Protein AF-A0A914XYA8-F1 (afdb_monomer_lite)

InterPro domains:
  IPR006555 ATP-dependent helicase, C-terminal [PF13307] (278-355)
  IPR027417 P-loop containing nucleoside triphosphate hydrolase [G3DSA:3.40.50.300] (255-356)
  IPR045028 Helicase superfamily 1/2, DinG/Rad3-like [PTHR11472] (41-355)

Radius of gyration: 28.44 Å; chains: 1; bounding box: 58×62×80 Å

pLDDT: mean 81.74, std 18.76, range [22.8, 96.38]

Structure (mmCIF, N/CA/C/O backbone):
data_AF-A0A914XYA8-F1
#
_entry.id   AF-A0A914XYA8-F1
#
loop_
_atom_site.group_PDB
_atom_site.id
_atom_site.type_symbol
_atom_site.label_atom_id
_atom_site.label_alt_id
_atom_site.label_comp_id
_atom_site.label_asym_id
_atom_site.label_entity_id
_atom_site.label_seq_id
_atom_site.pdbx_PDB_ins_code
_atom_site.Cartn_x
_atom_site.Cartn_y
_atom_site.Cartn_z
_atom_site.occupancy
_atom_site.B_iso_or_equiv
_atom_site.auth_seq_id
_atom_site.auth_comp_id
_atom_site.auth_asym_id
_atom_site.auth_atom_id
_atom_site.pdbx_PDB_model_num
ATOM 1 N N . MET A 1 1 ? -8.439 -0.110 -0.930 1.00 36.94 1 MET A N 1
ATOM 2 C CA . MET A 1 1 ? -8.811 -0.416 0.471 1.00 36.94 1 MET A CA 1
ATOM 3 C C . MET A 1 1 ? -7.688 0.100 1.348 1.00 36.94 1 MET A C 1
ATOM 5 O O . MET A 1 1 ? -6.582 -0.403 1.232 1.00 36.94 1 MET A O 1
ATOM 9 N N . SER A 1 2 ? -7.917 1.162 2.116 1.00 44.22 2 SER A N 1
ATOM 10 C CA . SER A 1 2 ? -6.862 1.801 2.903 1.00 44.22 2 SER A CA 1
ATOM 11 C C . SER A 1 2 ? -6.656 1.044 4.211 1.00 44.22 2 SER A C 1
ATOM 13 O O . SER A 1 2 ? -7.601 0.879 4.982 1.00 44.22 2 SER A O 1
ATOM 15 N N . SER A 1 3 ? -5.429 0.603 4.480 1.00 59.19 3 SER A N 1
ATOM 16 C CA . SER A 1 3 ? -4.991 0.361 5.854 1.00 59.19 3 SER A CA 1
ATOM 17 C C . SER A 1 3 ? -5.301 1.608 6.681 1.00 59.19 3 SER A C 1
ATOM 19 O O . SER A 1 3 ? -4.942 2.712 6.266 1.00 59.19 3 SER A O 1
ATOM 21 N N . SER A 1 4 ? -5.990 1.446 7.807 1.00 85.62 4 SER A N 1
ATOM 22 C CA . SER A 1 4 ? -6.232 2.554 8.731 1.00 85.62 4 SER A CA 1
ATOM 23 C C . SER A 1 4 ? -5.036 2.652 9.669 1.00 85.62 4 SER A C 1
ATOM 25 O O . SER A 1 4 ? -4.594 1.635 10.208 1.00 85.62 4 SER A O 1
ATOM 27 N N . VAL A 1 5 ? -4.478 3.849 9.809 1.00 91.06 5 VAL A N 1
ATOM 28 C CA . VAL A 1 5 ? -3.292 4.114 10.623 1.00 91.06 5 VAL A CA 1
ATOM 29 C C . VAL A 1 5 ? -3.614 5.279 11.540 1.00 91.06 5 VAL A C 1
ATOM 31 O O . VAL A 1 5 ? -4.188 6.260 11.075 1.00 91.06 5 VAL A O 1
ATOM 34 N N . ILE A 1 6 ? -3.246 5.148 12.812 1.00 93.44 6 ILE A N 1
ATOM 35 C CA . ILE A 1 6 ? -3.230 6.254 13.768 1.00 93.44 6 ILE A CA 1
ATOM 36 C C . ILE A 1 6 ? -1.902 6.264 14.505 1.00 93.44 6 ILE A C 1
ATOM 38 O O . ILE A 1 6 ? -1.395 5.205 14.890 1.00 93.44 6 ILE A O 1
ATOM 42 N N . ASP A 1 7 ? -1.327 7.444 14.692 1.00 92.88 7 ASP A N 1
ATOM 43 C CA . ASP A 1 7 ? -0.054 7.594 15.390 1.00 92.88 7 ASP A CA 1
ATOM 44 C C . ASP A 1 7 ? -0.174 8.275 16.760 1.00 92.88 7 ASP A C 1
ATOM 46 O O . ASP A 1 7 ? -1.204 8.839 17.130 1.00 92.88 7 ASP A O 1
ATOM 50 N N . LEU A 1 8 ? 0.895 8.177 17.552 1.00 91.44 8 LEU A N 1
ATOM 51 C CA . LEU A 1 8 ? 0.945 8.727 18.903 1.00 91.44 8 LEU A CA 1
ATOM 52 C C . LEU A 1 8 ? 0.715 10.245 18.922 1.00 91.44 8 LEU A C 1
ATOM 54 O O . LEU A 1 8 ? 0.062 10.733 19.835 1.00 91.44 8 LEU A O 1
ATOM 58 N N . LYS A 1 9 ? 1.203 10.994 17.924 1.00 91.31 9 LYS A N 1
ATOM 59 C CA . LYS A 1 9 ? 0.998 12.450 17.877 1.00 91.31 9 LYS A CA 1
ATOM 60 C C . LYS A 1 9 ? -0.468 12.775 17.628 1.00 91.31 9 LYS A C 1
ATOM 62 O O . LYS A 1 9 ? -1.008 13.656 18.292 1.00 91.31 9 LYS A O 1
ATOM 67 N N . GLU A 1 10 ? -1.111 12.063 16.704 1.00 92.69 10 GLU A N 1
ATOM 68 C CA . GLU A 1 10 ? -2.544 12.211 16.441 1.00 92.69 10 GLU A CA 1
ATOM 69 C C . GLU A 1 10 ? -3.372 11.886 17.686 1.00 92.69 10 GLU A C 1
ATOM 71 O O . GLU A 1 10 ? -4.281 12.645 18.024 1.00 92.69 10 GLU A O 1
ATOM 76 N N . ILE A 1 11 ? -3.040 10.797 18.388 1.00 94.06 11 ILE A N 1
ATOM 77 C CA . ILE A 1 11 ? -3.729 10.375 19.615 1.00 94.06 11 ILE A CA 1
ATOM 78 C C . ILE A 1 11 ? -3.575 11.424 20.720 1.00 94.06 11 ILE A C 1
ATOM 80 O O . ILE A 1 11 ? -4.589 11.848 21.272 1.00 94.06 11 ILE A O 1
ATOM 84 N N . SER A 1 12 ? -2.352 11.879 21.007 1.00 93.38 12 SER A N 1
ATOM 85 C CA . SER A 1 12 ? -2.093 12.893 22.039 1.00 93.38 12 SER A CA 1
ATOM 86 C C . SER A 1 12 ? -2.778 14.223 21.721 1.00 93.38 12 SER A C 1
ATOM 88 O O . SER A 1 12 ? -3.403 14.830 22.589 1.00 93.38 12 SER A O 1
ATOM 90 N N . LEU A 1 13 ? -2.734 14.664 20.458 1.00 92.00 13 LEU A N 1
ATOM 91 C CA . LEU A 1 13 ? -3.428 15.877 20.028 1.00 92.00 13 LEU A CA 1
ATOM 92 C C . LEU A 1 13 ? -4.952 15.721 20.141 1.00 92.00 13 LEU A C 1
ATOM 94 O O . LEU A 1 13 ? -5.634 16.620 20.631 1.00 92.00 13 LEU A O 1
ATOM 98 N N . GLY A 1 14 ? -5.498 14.581 19.712 1.00 93.19 14 GLY A N 1
ATOM 99 C CA . GLY A 1 14 ? -6.920 14.273 19.840 1.00 93.19 14 GLY A CA 1
ATOM 100 C C . GLY A 1 14 ? -7.383 14.256 21.298 1.00 93.19 14 GLY A C 1
ATOM 101 O O . GLY A 1 14 ? -8.437 14.816 21.605 1.00 93.19 14 GLY A O 1
ATOM 102 N N . LEU A 1 15 ? -6.579 13.672 22.191 1.00 94.69 15 LEU A N 1
ATOM 103 C CA . LEU A 1 15 ? -6.838 13.637 23.627 1.00 94.69 15 LEU A CA 1
ATOM 104 C C . LEU A 1 15 ? -6.880 15.049 24.219 1.00 94.69 15 LEU A C 1
ATOM 106 O O . LEU A 1 15 ? -7.895 15.417 24.806 1.00 94.69 15 LEU A O 1
ATOM 110 N N . LEU A 1 16 ? -5.849 15.862 23.968 1.00 92.75 16 LEU A N 1
ATOM 111 C CA . LEU A 1 16 ? -5.775 17.246 24.442 1.00 92.75 16 LEU A CA 1
ATOM 112 C C . LEU A 1 16 ? -6.988 18.076 23.995 1.00 92.75 16 LEU A C 1
ATOM 114 O O . LEU A 1 16 ? -7.575 18.829 24.774 1.00 92.75 16 LEU A O 1
ATOM 118 N N . ILE A 1 17 ? -7.389 17.937 22.727 1.00 91.69 17 ILE A N 1
ATOM 119 C CA . ILE A 1 17 ? -8.538 18.663 22.177 1.00 91.69 17 ILE A CA 1
ATOM 120 C C . ILE A 1 17 ? -9.837 18.231 22.860 1.00 91.69 17 ILE A C 1
ATOM 122 O O . ILE A 1 17 ? -10.692 19.073 23.157 1.00 91.69 17 ILE A O 1
ATOM 126 N N . LEU A 1 18 ? -9.998 16.928 23.098 1.00 92.69 18 LEU A N 1
ATOM 127 C CA . LEU A 1 18 ? -11.185 16.379 23.737 1.00 92.69 18 LEU A CA 1
ATOM 128 C C . LEU A 1 18 ? -11.279 16.785 25.215 1.00 92.69 18 LEU A C 1
ATOM 130 O O . LEU A 1 18 ? -12.365 17.155 25.658 1.00 92.69 18 LEU A O 1
ATOM 134 N N . GLU A 1 19 ? -10.164 16.781 25.946 1.00 92.38 19 GLU A N 1
ATOM 135 C CA . GLU A 1 19 ? -10.084 17.250 27.336 1.00 92.38 19 GLU A CA 1
ATOM 136 C C . GLU A 1 19 ? -10.473 18.728 27.438 1.00 92.38 19 GLU A C 1
ATOM 138 O O . GLU A 1 19 ? -11.445 19.058 28.119 1.00 92.38 19 GLU A O 1
ATOM 143 N N . LYS A 1 20 ? -9.848 19.603 26.634 1.00 90.19 20 LYS A N 1
ATOM 144 C CA . LYS A 1 20 ? -10.199 21.035 26.584 1.00 90.19 20 LYS A CA 1
ATOM 145 C C . LYS A 1 20 ? -11.674 21.267 26.242 1.00 90.19 20 LYS A C 1
ATOM 147 O O . LYS A 1 20 ? -12.307 22.177 26.781 1.00 90.19 20 LYS A O 1
ATOM 152 N N . PHE A 1 21 ? -12.239 20.466 25.336 1.00 89.75 21 PHE A N 1
ATOM 153 C CA . PHE A 1 21 ? -13.661 20.553 24.998 1.00 89.75 21 PHE A CA 1
ATOM 154 C C . PHE A 1 21 ? -14.555 20.161 26.179 1.00 89.75 21 PHE A C 1
ATOM 156 O O . PHE A 1 21 ? -15.547 20.843 26.448 1.00 89.75 21 PHE A O 1
ATOM 163 N N . LEU A 1 22 ? -14.216 19.073 26.873 1.00 89.44 22 LEU A N 1
ATOM 164 C CA . LEU A 1 22 ? -14.966 18.585 28.026 1.00 89.44 22 LEU A CA 1
ATOM 165 C C . LEU A 1 22 ? -14.900 19.560 29.199 1.00 89.44 22 LEU A C 1
ATOM 167 O O . LEU A 1 22 ? -15.935 19.793 29.822 1.00 89.44 22 LEU A O 1
ATOM 171 N N . ASP A 1 23 ? -13.755 20.192 29.440 1.00 86.44 23 ASP A N 1
ATOM 172 C CA . ASP A 1 23 ? -13.594 21.189 30.500 1.00 86.44 23 ASP A CA 1
ATOM 173 C C . ASP A 1 23 ? -14.426 22.441 30.209 1.00 86.44 23 ASP A C 1
ATOM 175 O O . ASP A 1 23 ? -15.240 22.860 31.036 1.00 86.44 23 ASP A O 1
ATOM 179 N N . ALA A 1 24 ? -14.335 22.971 28.983 1.00 84.00 24 ALA A N 1
ATOM 180 C CA . ALA A 1 24 ? -15.079 24.155 28.553 1.00 84.00 24 ALA A CA 1
ATOM 181 C C . ALA A 1 24 ? -16.606 23.948 28.486 1.00 84.00 24 ALA A C 1
ATOM 183 O O . ALA A 1 24 ? -17.373 24.918 28.440 1.00 84.00 24 ALA A O 1
ATOM 184 N N . LYS A 1 25 ? -17.072 22.696 28.412 1.00 76.88 25 LYS A N 1
ATOM 185 C CA . LYS A 1 25 ? -18.496 22.345 28.281 1.00 76.88 25 LYS A CA 1
ATOM 186 C C . LYS A 1 25 ? -19.044 21.541 29.458 1.00 76.88 25 LYS A C 1
ATOM 188 O O . LYS A 1 25 ? -20.233 21.227 29.434 1.00 76.88 25 LYS A O 1
ATOM 193 N N . SER A 1 26 ? -18.246 21.278 30.490 1.00 62.81 26 SER A N 1
ATOM 194 C CA . SER A 1 26 ? -18.616 20.512 31.692 1.00 62.81 26 SER A CA 1
ATOM 195 C C . SER A 1 26 ? -19.930 20.981 32.341 1.00 62.81 26 SER A C 1
ATOM 197 O O . SER A 1 26 ? -20.713 20.164 32.823 1.00 62.81 26 SER A O 1
ATOM 199 N N . GLU A 1 27 ? -20.253 22.275 32.252 1.00 56.81 27 GLU A N 1
ATOM 200 C CA . GLU A 1 27 ? -21.516 22.837 32.753 1.00 56.81 27 GLU A CA 1
ATOM 201 C C . GLU A 1 27 ? -22.708 22.726 31.779 1.00 56.81 27 GLU A C 1
ATOM 203 O O . GLU A 1 27 ? -23.861 22.696 32.216 1.00 56.81 27 GLU A O 1
ATOM 208 N N . ARG A 1 28 ? -22.455 22.660 30.461 1.00 58.84 28 ARG A N 1
ATOM 209 C CA . ARG A 1 28 ? -23.467 22.774 29.385 1.00 58.84 28 ARG A CA 1
ATOM 210 C C . ARG A 1 28 ? -23.844 21.447 28.728 1.00 58.84 28 ARG A C 1
ATOM 212 O O . ARG A 1 28 ? -24.975 21.298 28.276 1.00 58.84 28 ARG A O 1
ATOM 219 N N . THR A 1 29 ? -22.930 20.486 28.659 1.00 58.84 29 THR A N 1
ATOM 220 C CA . THR A 1 29 ? -23.209 19.121 28.187 1.00 58.84 29 THR A CA 1
ATOM 221 C C . THR A 1 29 ? -23.491 18.231 29.389 1.00 58.84 29 THR A C 1
ATOM 223 O O . THR A 1 29 ? -22.593 17.584 29.912 1.00 58.84 29 THR A O 1
ATOM 226 N N . LYS A 1 30 ? -24.744 18.202 29.848 1.00 59.69 30 LYS A N 1
ATOM 227 C CA . LYS A 1 30 ? -25.218 17.217 30.831 1.00 59.69 30 LYS A CA 1
ATOM 228 C C . LYS A 1 30 ? -26.007 16.133 30.097 1.00 59.69 30 LYS A C 1
ATOM 230 O O . LYS A 1 30 ? -26.828 16.452 29.243 1.00 59.69 30 LYS A O 1
ATOM 235 N N . GLY A 1 31 ? -25.755 14.861 30.413 1.00 72.56 31 GLY A N 1
ATOM 236 C CA . GLY A 1 31 ? -26.498 13.723 29.856 1.00 72.56 31 GLY A CA 1
ATOM 237 C C . GLY A 1 31 ? -25.633 12.671 29.155 1.00 72.56 31 GLY A C 1
ATOM 238 O O . GLY A 1 31 ? -24.427 12.572 29.379 1.00 72.56 31 GLY A O 1
ATOM 239 N N . ILE A 1 32 ? -26.278 11.854 28.319 1.00 72.31 32 ILE A N 1
ATOM 240 C CA . ILE A 1 32 ? -25.698 10.658 27.681 1.00 72.31 32 ILE A CA 1
ATOM 241 C C . ILE A 1 32 ? -24.512 11.007 26.763 1.00 72.31 32 ILE A C 1
ATOM 243 O O . ILE A 1 32 ? -23.512 10.292 26.766 1.00 72.31 32 ILE A O 1
ATOM 247 N N . ASP A 1 33 ? -24.568 12.139 26.058 1.00 84.69 33 ASP A N 1
ATOM 248 C CA . ASP A 1 33 ? -23.490 12.594 25.168 1.00 84.69 33 ASP A CA 1
ATOM 249 C C . ASP A 1 33 ? -22.183 12.867 25.921 1.00 84.69 33 ASP A C 1
ATOM 251 O O . ASP A 1 33 ? -21.112 12.461 25.475 1.00 84.69 33 ASP A O 1
ATOM 255 N N . PHE A 1 34 ? -22.260 13.490 27.101 1.00 86.94 34 PHE A N 1
ATOM 256 C CA . PHE A 1 34 ? -21.082 13.744 27.935 1.00 86.94 34 PHE A CA 1
ATOM 257 C C . PHE A 1 34 ? -20.464 12.441 28.443 1.00 86.94 34 PHE A C 1
ATOM 259 O O . PHE A 1 34 ? -19.245 12.278 28.431 1.00 86.94 34 PHE A O 1
ATOM 266 N N . LYS A 1 35 ? -21.308 11.475 28.829 1.00 89.69 35 LYS A N 1
ATOM 267 C CA . LYS A 1 35 ? -20.857 10.137 29.226 1.00 89.69 35 LYS A CA 1
ATOM 268 C C . LYS A 1 35 ? -20.122 9.433 28.080 1.00 89.69 35 LYS A C 1
ATOM 270 O O . LYS A 1 35 ? -19.061 8.859 28.311 1.00 89.69 35 LYS A O 1
ATOM 275 N N . ASN A 1 36 ? -20.649 9.504 26.857 1.00 91.31 36 ASN A N 1
ATOM 276 C CA . ASN A 1 36 ? -20.014 8.901 25.683 1.00 91.31 36 ASN A CA 1
ATOM 277 C C . ASN A 1 36 ? -18.685 9.585 25.326 1.00 91.31 36 ASN A C 1
ATOM 279 O O . ASN A 1 36 ? -17.713 8.902 25.009 1.00 91.31 36 ASN A O 1
ATOM 283 N N . LEU A 1 37 ? -18.604 10.914 25.447 1.00 93.12 37 LEU A N 1
ATOM 284 C CA . LEU A 1 37 ? -17.355 11.652 25.247 1.00 93.12 37 LEU A CA 1
ATOM 285 C C . LEU A 1 37 ? -16.298 11.311 26.307 1.00 93.12 37 LEU A C 1
ATOM 287 O O . LEU A 1 37 ? -15.139 11.125 25.952 1.00 93.12 37 LEU A O 1
ATOM 291 N N . LYS A 1 38 ? -16.684 11.141 27.579 1.00 92.75 38 LYS A N 1
ATOM 292 C CA . LYS A 1 38 ? -15.773 10.667 28.637 1.00 92.75 38 LYS A CA 1
ATOM 293 C C . LYS A 1 38 ? -15.274 9.242 28.385 1.00 92.75 38 LYS A C 1
ATOM 295 O O . LYS A 1 38 ? -14.117 8.932 28.652 1.00 92.75 38 LYS A O 1
ATOM 300 N N . LEU A 1 39 ? -16.119 8.367 27.837 1.00 93.94 39 LEU A N 1
ATOM 301 C CA . LEU A 1 39 ? -15.687 7.037 27.401 1.00 93.94 39 LEU A CA 1
ATOM 302 C C . LEU A 1 39 ? -14.695 7.117 26.230 1.00 93.94 39 LEU A C 1
ATOM 304 O O . LEU A 1 39 ? -13.719 6.371 26.225 1.00 93.94 39 LEU A O 1
ATOM 308 N N . PHE A 1 40 ? -14.895 8.036 25.281 1.00 95.00 40 PHE A N 1
ATOM 309 C CA . PHE A 1 40 ? -13.937 8.256 24.194 1.00 95.00 40 PHE A CA 1
ATOM 310 C C . PHE A 1 40 ? -12.597 8.814 24.713 1.00 95.00 40 PHE A C 1
ATOM 312 O O . PHE A 1 40 ? -11.538 8.321 24.332 1.00 95.00 40 PHE A O 1
ATOM 319 N N . GLU A 1 41 ? -12.624 9.761 25.651 1.00 95.31 41 GLU A N 1
ATOM 320 C CA . GLU A 1 41 ? -11.423 10.265 26.333 1.00 95.31 41 GLU A CA 1
ATOM 321 C C . GLU A 1 41 ? -10.649 9.129 27.017 1.00 95.31 41 GLU A C 1
ATOM 323 O O . GLU A 1 41 ? -9.444 8.987 26.820 1.00 95.31 41 GLU A O 1
ATOM 328 N N . ASN A 1 42 ? -11.340 8.252 27.749 1.00 94.62 42 ASN A N 1
ATOM 329 C CA . ASN A 1 42 ? -10.715 7.095 28.392 1.00 94.62 42 ASN A CA 1
ATOM 330 C C . ASN A 1 42 ? -10.090 6.117 27.383 1.00 94.62 42 ASN A C 1
ATOM 332 O O . ASN A 1 42 ? -9.032 5.551 27.660 1.00 94.62 42 ASN A O 1
ATOM 336 N N . ALA A 1 43 ? -10.722 5.918 26.224 1.00 94.62 43 ALA A N 1
ATOM 337 C CA . ALA A 1 43 ? -10.175 5.089 25.152 1.00 94.62 43 ALA A CA 1
ATOM 338 C C . ALA A 1 43 ? -8.880 5.690 24.573 1.00 94.62 43 ALA A C 1
ATOM 340 O O . ALA A 1 43 ? -7.903 4.967 24.372 1.00 94.62 43 ALA A O 1
ATOM 341 N N . LEU A 1 44 ? -8.843 7.012 24.369 1.00 95.00 44 LEU A N 1
ATOM 342 C CA . LEU A 1 44 ? -7.648 7.738 23.925 1.00 95.00 44 LEU A CA 1
ATOM 343 C C . LEU A 1 44 ? -6.512 7.653 24.950 1.00 95.00 44 LEU A C 1
ATOM 345 O O . LEU A 1 44 ? -5.390 7.334 24.568 1.00 95.00 44 LEU A O 1
ATOM 349 N N . LYS A 1 45 ? -6.802 7.838 26.246 1.00 94.62 45 LYS A N 1
ATOM 350 C CA . LYS A 1 45 ? -5.814 7.689 27.333 1.00 94.62 45 LYS A CA 1
ATOM 351 C C . LYS A 1 45 ? -5.170 6.306 27.341 1.00 94.62 45 LYS A C 1
ATOM 353 O O . LYS A 1 45 ? -3.956 6.181 27.504 1.00 94.62 45 LYS A O 1
ATOM 358 N N . GLN A 1 46 ? -5.967 5.256 27.144 1.00 93.25 46 GLN A N 1
ATOM 359 C CA . GLN A 1 46 ? -5.454 3.886 27.078 1.00 93.25 46 GLN A CA 1
ATOM 360 C C . GLN A 1 46 ? -4.586 3.661 25.834 1.00 93.25 46 GLN A C 1
ATOM 362 O O . GLN A 1 46 ? -3.512 3.072 25.947 1.00 93.25 46 GLN A O 1
ATOM 367 N N . ALA A 1 47 ? -4.990 4.192 24.677 1.00 92.44 47 ALA A N 1
ATOM 368 C CA . ALA A 1 47 ? -4.200 4.136 23.447 1.00 92.44 47 ALA A CA 1
ATOM 369 C C . ALA A 1 47 ? -2.861 4.881 23.562 1.00 92.44 47 ALA A C 1
ATOM 371 O O . ALA A 1 47 ? -1.818 4.335 23.195 1.00 92.44 47 ALA A O 1
ATOM 372 N N . GLU A 1 48 ? -2.875 6.090 24.124 1.00 92.75 48 GLU A N 1
ATOM 373 C CA . GLU A 1 48 ? -1.675 6.889 24.373 1.00 92.75 48 GLU A CA 1
ATOM 374 C C . GLU A 1 48 ? -0.725 6.179 25.343 1.00 92.75 48 GLU A C 1
ATOM 376 O O . GLU A 1 48 ? 0.474 6.069 25.075 1.00 92.75 48 GLU A O 1
ATOM 381 N N . THR A 1 49 ? -1.266 5.632 26.437 1.00 90.62 49 THR A N 1
ATOM 382 C CA . THR A 1 49 ? -0.494 4.875 27.432 1.00 90.62 49 THR A CA 1
ATOM 383 C C . THR A 1 49 ? 0.146 3.641 26.805 1.00 90.62 49 THR A C 1
ATOM 385 O O . THR A 1 49 ? 1.311 3.348 27.076 1.00 90.62 49 THR A O 1
ATOM 388 N N . LEU A 1 50 ? -0.585 2.923 25.947 1.00 87.88 50 LEU A N 1
ATOM 389 C CA . LEU A 1 50 ? -0.085 1.715 25.296 1.00 87.88 50 LEU A CA 1
ATOM 390 C C . LEU A 1 50 ? 1.076 2.021 24.336 1.00 87.88 50 LEU A C 1
ATOM 392 O O . LEU A 1 50 ? 2.079 1.310 24.355 1.00 87.88 50 LEU A O 1
ATOM 396 N N . LEU A 1 51 ? 0.979 3.093 23.539 1.00 87.38 51 LEU A N 1
ATOM 397 C CA . LEU A 1 51 ? 2.056 3.512 22.629 1.00 87.38 51 LEU A CA 1
ATOM 398 C C . LEU A 1 51 ? 3.237 4.158 23.353 1.00 87.38 51 LEU A C 1
ATOM 400 O O . LEU A 1 51 ? 4.374 4.019 22.900 1.00 87.38 51 LEU A O 1
ATOM 404 N N . SER A 1 52 ? 2.999 4.861 24.459 1.00 84.88 52 SER A N 1
ATOM 405 C CA . SER A 1 52 ? 4.045 5.552 25.224 1.00 84.88 52 SER A CA 1
ATOM 406 C C . SER A 1 52 ? 4.775 4.621 26.197 1.00 84.88 52 SER A C 1
ATOM 408 O O . SER A 1 52 ? 5.957 4.825 26.482 1.00 84.88 52 SER A O 1
ATOM 410 N N . GLY A 1 53 ? 4.093 3.581 26.682 1.00 76.75 53 GLY A N 1
ATOM 411 C CA . GLY A 1 53 ? 4.540 2.728 27.776 1.00 76.75 53 GLY A CA 1
ATOM 412 C C . GLY A 1 53 ? 5.728 1.807 27.447 1.00 76.75 53 GLY A C 1
ATOM 413 O O . GLY A 1 53 ? 5.836 1.275 26.340 1.00 76.75 53 GLY A O 1
ATOM 414 N N . PRO A 1 54 ? 6.607 1.525 28.430 1.00 63.94 54 PRO A N 1
ATOM 415 C CA . PRO A 1 54 ? 7.786 0.677 28.238 1.00 63.94 54 PRO A CA 1
ATOM 416 C C . PRO A 1 54 ? 7.461 -0.814 28.055 1.00 63.94 54 PRO A C 1
ATOM 418 O O . PRO A 1 54 ? 8.300 -1.567 27.565 1.00 63.94 54 PRO A O 1
ATOM 421 N N . HIS A 1 55 ? 6.258 -1.258 28.437 1.00 58.47 55 HIS A N 1
ATOM 422 C CA . HIS A 1 55 ? 5.847 -2.664 28.363 1.00 58.47 55 HIS A CA 1
ATOM 423 C C . HIS A 1 55 ? 5.720 -3.186 26.928 1.00 58.47 55 HIS A C 1
ATOM 425 O O . HIS A 1 55 ? 6.097 -4.324 26.662 1.00 58.47 55 HIS A O 1
ATOM 431 N N . PHE A 1 56 ? 5.245 -2.358 25.998 1.00 61.16 56 PHE A N 1
ATOM 432 C CA . PHE A 1 56 ? 5.093 -2.756 24.598 1.00 61.16 56 PHE A CA 1
ATOM 433 C C . PHE A 1 56 ? 6.403 -2.659 23.803 1.00 61.16 56 PHE A C 1
ATOM 435 O O . PHE A 1 56 ? 6.551 -3.307 22.773 1.00 61.16 56 PHE A O 1
ATOM 442 N N . LEU A 1 57 ? 7.394 -1.922 24.321 1.00 54.16 57 LEU A N 1
ATOM 443 C CA . LEU A 1 57 ? 8.744 -1.836 23.748 1.00 54.16 57 LEU A CA 1
ATOM 444 C C . LEU A 1 57 ? 9.551 -3.132 23.893 1.00 54.16 57 LEU A C 1
ATOM 446 O O . LEU A 1 57 ? 10.567 -3.286 23.223 1.00 54.16 57 LEU A O 1
ATOM 450 N N . ARG A 1 58 ? 9.124 -4.038 24.782 1.00 54.66 58 ARG A N 1
ATOM 451 C CA . ARG A 1 58 ? 9.822 -5.295 25.092 1.00 54.66 58 ARG A CA 1
ATOM 452 C C . ARG A 1 58 ? 9.172 -6.539 24.484 1.00 54.66 58 ARG A C 1
ATOM 454 O O . ARG A 1 58 ? 9.742 -7.614 24.619 1.00 54.66 58 ARG A O 1
ATOM 461 N N . LYS A 1 59 ? 7.986 -6.428 23.874 1.00 60.56 59 LYS A N 1
ATOM 462 C CA . LYS A 1 59 ? 7.360 -7.563 23.180 1.00 60.56 59 LYS A CA 1
ATOM 463 C C . LYS A 1 59 ? 8.012 -7.725 21.803 1.00 60.56 59 LYS A C 1
ATOM 465 O O . LYS A 1 59 ? 8.046 -6.777 21.022 1.00 60.56 59 LYS A O 1
ATOM 470 N N . ASP A 1 60 ? 8.483 -8.935 21.507 1.00 58.44 60 ASP A N 1
ATOM 471 C CA . ASP A 1 60 ? 8.962 -9.305 20.167 1.00 58.44 60 ASP A CA 1
ATOM 472 C C . ASP A 1 60 ? 7.807 -9.349 19.147 1.00 58.44 60 ASP A C 1
ATOM 474 O O . ASP A 1 60 ? 7.995 -9.082 17.958 1.00 58.44 60 ASP A O 1
ATOM 478 N N . GLU A 1 61 ? 6.587 -9.642 19.614 1.00 63.81 61 GLU A N 1
ATOM 479 C CA . GLU A 1 61 ? 5.380 -9.699 18.789 1.00 63.81 61 GLU A CA 1
ATOM 480 C C . GLU A 1 61 ? 4.819 -8.288 18.547 1.00 63.81 61 GLU A C 1
ATOM 482 O O . GLU A 1 61 ? 4.324 -7.624 19.458 1.00 63.81 61 GLU A O 1
ATOM 487 N N . LYS A 1 62 ? 4.901 -7.832 17.293 1.00 79.88 62 LYS A N 1
ATOM 488 C CA . LYS A 1 62 ? 4.374 -6.535 16.826 1.00 79.88 62 LYS A CA 1
ATOM 489 C C . LYS A 1 62 ? 3.077 -6.658 16.028 1.00 79.88 62 LYS A C 1
ATOM 491 O O . LYS A 1 62 ? 2.501 -5.642 15.650 1.00 79.88 62 LYS A O 1
ATOM 496 N N . ASN A 1 63 ? 2.616 -7.885 15.793 1.00 87.62 63 ASN A N 1
ATOM 497 C CA . ASN A 1 63 ? 1.427 -8.198 15.011 1.00 87.62 63 ASN A CA 1
ATOM 498 C C . ASN A 1 63 ? 0.420 -8.906 15.910 1.00 87.62 63 ASN A C 1
ATOM 500 O O . ASN A 1 63 ? 0.710 -9.964 16.453 1.00 87.62 63 ASN A O 1
ATOM 504 N N . PHE A 1 64 ? -0.770 -8.340 16.046 1.00 88.69 64 PHE A N 1
ATOM 505 C CA . PHE A 1 64 ? -1.795 -8.842 16.947 1.00 88.69 64 PHE A CA 1
ATOM 506 C C . PHE A 1 64 ? -3.041 -9.225 16.161 1.00 88.69 64 PHE A C 1
ATOM 508 O O . PHE A 1 64 ? -3.502 -8.479 15.296 1.00 88.69 64 PHE A O 1
ATOM 515 N N . ALA A 1 65 ? -3.646 -10.359 16.517 1.00 89.75 65 ALA A N 1
ATOM 516 C CA . ALA A 1 65 ? -5.047 -10.591 16.186 1.00 89.75 65 ALA A CA 1
ATOM 517 C C . ALA A 1 65 ? -5.902 -9.492 16.839 1.00 89.75 65 ALA A C 1
ATOM 519 O O . ALA A 1 65 ? -5.637 -9.105 17.981 1.00 89.75 65 ALA A O 1
ATOM 520 N N . VAL A 1 66 ? -6.934 -9.012 16.140 1.00 90.56 66 VAL A N 1
ATOM 521 C CA . VAL A 1 66 ? -7.748 -7.863 16.582 1.00 90.56 66 VAL A CA 1
ATOM 522 C C . VAL A 1 66 ? -8.293 -8.057 17.995 1.00 90.56 66 VAL A C 1
ATOM 524 O O . VAL A 1 66 ? -8.137 -7.170 18.828 1.00 90.56 66 VAL A O 1
ATOM 527 N N . TYR A 1 67 ? -8.849 -9.230 18.313 1.00 88.94 67 TYR A N 1
ATOM 528 C CA . TYR A 1 67 ? -9.401 -9.499 19.646 1.00 88.94 67 TYR A CA 1
ATOM 529 C C . TYR A 1 67 ? -8.335 -9.439 20.755 1.00 88.94 67 TYR A C 1
ATOM 531 O O . TYR A 1 67 ? -8.595 -8.902 21.831 1.00 88.94 67 TYR A O 1
ATOM 539 N N . LYS A 1 68 ? -7.113 -9.938 20.497 1.00 89.25 68 LYS A N 1
ATOM 540 C CA . LYS A 1 68 ? -5.996 -9.853 21.453 1.00 89.25 68 LYS A CA 1
ATOM 541 C C . LYS A 1 68 ? -5.583 -8.403 21.652 1.00 89.25 68 LYS A C 1
ATOM 543 O O . LYS A 1 68 ? -5.414 -7.974 22.788 1.00 89.25 68 LYS A O 1
ATOM 548 N N . PHE A 1 69 ? -5.463 -7.650 20.558 1.00 90.38 69 PHE A N 1
ATOM 549 C CA . PHE A 1 69 ? -5.139 -6.230 20.615 1.00 90.38 69 PHE A CA 1
ATOM 550 C C . PHE A 1 69 ? -6.197 -5.439 21.387 1.00 90.38 69 PHE A C 1
ATOM 552 O O . PHE A 1 69 ? -5.846 -4.647 22.251 1.00 90.38 69 PHE A O 1
ATOM 559 N N . MET A 1 70 ? -7.485 -5.680 21.132 1.00 90.50 70 MET A N 1
ATOM 560 C CA . MET A 1 70 ? -8.574 -5.020 21.853 1.00 90.50 70 MET A CA 1
ATOM 561 C C . MET A 1 70 ? -8.551 -5.329 23.352 1.00 90.50 70 MET A C 1
ATOM 563 O O . MET A 1 70 ? -8.781 -4.423 24.147 1.00 90.50 70 MET A O 1
ATOM 567 N N . ASN A 1 71 ? -8.234 -6.564 23.747 1.00 88.94 71 ASN A N 1
ATOM 568 C CA . ASN A 1 71 ? -8.087 -6.923 25.159 1.00 88.94 71 ASN A CA 1
ATOM 569 C C . ASN A 1 71 ? -6.864 -6.254 25.808 1.00 88.94 71 ASN A C 1
ATOM 571 O O . ASN A 1 71 ? -6.929 -5.846 26.962 1.00 88.94 71 ASN A O 1
ATOM 575 N N . GLU A 1 72 ? -5.753 -6.115 25.088 1.00 87.75 72 GLU A N 1
ATOM 576 C CA . GLU A 1 72 ? -4.568 -5.398 25.583 1.00 87.75 72 GLU A CA 1
ATOM 577 C C . GLU A 1 72 ? -4.828 -3.887 25.688 1.00 87.75 72 GLU A C 1
ATOM 579 O O . GLU A 1 72 ? -4.449 -3.254 26.672 1.00 87.75 72 GLU A O 1
ATOM 584 N N . LEU A 1 73 ? -5.514 -3.317 24.694 1.00 89.12 73 LEU A N 1
ATOM 585 C CA . LEU A 1 73 ? -5.800 -1.891 24.608 1.00 89.12 73 LEU A CA 1
ATOM 586 C C . LEU A 1 73 ? -6.892 -1.452 25.587 1.00 89.12 73 LEU A C 1
ATOM 588 O O . LEU A 1 73 ? -6.714 -0.452 26.270 1.00 89.12 73 LEU A O 1
ATOM 592 N N . PHE A 1 74 ? -8.013 -2.174 25.640 1.00 89.25 74 PHE A N 1
ATOM 593 C CA . PHE A 1 74 ? -9.223 -1.771 26.363 1.00 89.25 74 PHE A CA 1
ATOM 594 C C . PHE A 1 74 ? -9.607 -2.687 27.528 1.00 89.25 74 PHE A C 1
ATOM 596 O O . PHE A 1 74 ? -10.630 -2.453 28.183 1.00 89.25 74 PHE A O 1
ATOM 603 N N . LYS A 1 75 ? -8.836 -3.750 27.788 1.00 83.69 75 LYS A N 1
ATOM 604 C CA . LYS A 1 75 ? -9.194 -4.796 28.759 1.00 83.69 75 LYS A CA 1
ATOM 605 C C . LYS A 1 75 ? -10.595 -5.344 28.454 1.00 83.69 75 LYS A C 1
ATOM 607 O O . LYS A 1 75 ? -10.866 -5.747 27.328 1.00 83.69 75 LYS A O 1
ATOM 612 N N . SER A 1 76 ? -11.499 -5.350 29.434 1.00 76.38 76 SER A N 1
ATOM 613 C CA . SER A 1 76 ? -12.873 -5.849 29.294 1.00 76.38 76 SER A CA 1
ATOM 614 C C . SER A 1 76 ? -13.864 -4.844 28.693 1.00 76.38 76 SER A C 1
ATOM 616 O O . SER A 1 76 ? -14.990 -5.226 28.380 1.00 76.38 76 SER A O 1
ATOM 618 N N . ASP A 1 77 ? -13.497 -3.569 28.536 1.00 84.19 77 ASP A N 1
ATOM 619 C CA . ASP A 1 77 ? -14.442 -2.500 28.174 1.00 84.19 77 ASP A CA 1
ATOM 620 C C . ASP A 1 77 ? -14.435 -2.131 26.678 1.00 84.19 77 ASP A C 1
ATOM 622 O O . ASP A 1 77 ? -15.141 -1.209 26.266 1.00 84.19 77 ASP A O 1
ATOM 626 N N . GLY A 1 78 ? -13.700 -2.866 25.832 1.00 85.56 78 GLY A N 1
ATOM 627 C CA . GLY A 1 78 ? -13.506 -2.522 24.415 1.00 85.56 78 GLY A CA 1
ATOM 628 C C . GLY A 1 78 ? -14.795 -2.271 23.630 1.00 85.56 78 GLY A C 1
ATOM 629 O O . GLY A 1 78 ? -14.918 -1.250 22.956 1.00 85.56 78 GLY A O 1
ATOM 630 N N . LEU A 1 79 ? -15.801 -3.141 23.776 1.00 87.00 79 LEU A N 1
ATOM 631 C CA . LEU A 1 79 ? -17.098 -2.963 23.107 1.00 87.00 79 LEU A CA 1
ATOM 632 C C . LEU A 1 79 ? -17.832 -1.700 23.574 1.00 87.00 79 LEU A C 1
ATOM 634 O O . LEU A 1 79 ? -18.451 -1.015 22.762 1.00 87.00 79 LEU A O 1
ATOM 638 N N . ARG A 1 80 ? -17.744 -1.362 24.867 1.00 91.12 80 ARG A N 1
ATOM 639 C CA . ARG A 1 80 ? -18.389 -0.164 25.424 1.00 91.12 80 ARG A CA 1
ATOM 640 C C . ARG A 1 80 ? -17.751 1.107 24.880 1.00 91.12 80 ARG A C 1
ATOM 642 O O . ARG A 1 80 ? -18.473 2.044 24.546 1.00 91.12 80 ARG A O 1
ATOM 649 N N . PHE A 1 81 ? -16.422 1.138 24.765 1.00 93.00 81 PHE A N 1
ATOM 650 C CA . PHE A 1 81 ? -15.723 2.274 24.165 1.00 93.00 81 PHE A CA 1
ATOM 651 C C . PHE A 1 81 ? -16.111 2.456 22.700 1.00 93.00 81 PHE A C 1
ATOM 653 O O . PHE A 1 81 ? -16.484 3.557 22.306 1.00 93.00 81 PHE A O 1
ATOM 660 N N . ILE A 1 82 ? -16.109 1.378 21.914 1.00 92.81 82 ILE A N 1
ATOM 661 C CA . ILE A 1 82 ? -16.463 1.438 20.491 1.00 92.81 82 ILE A CA 1
ATOM 662 C C . ILE A 1 82 ? -17.901 1.929 20.302 1.00 92.81 82 ILE A C 1
ATOM 664 O O . ILE A 1 82 ? -18.133 2.855 19.527 1.00 92.81 82 ILE A O 1
ATOM 668 N N . GLN A 1 83 ? -18.858 1.394 21.065 1.00 93.25 83 GLN A N 1
ATOM 669 C CA . GLN A 1 83 ? -20.249 1.853 21.027 1.00 93.25 83 GLN A CA 1
ATOM 670 C C . GLN A 1 83 ? -20.380 3.340 21.386 1.00 93.25 83 GLN A C 1
ATOM 672 O O . GLN A 1 83 ? -21.106 4.075 20.718 1.00 93.25 83 GLN A O 1
ATOM 677 N N . ALA A 1 84 ? -19.664 3.809 22.412 1.00 93.19 84 ALA A N 1
ATOM 678 C CA . ALA A 1 84 ? -19.672 5.220 22.788 1.00 93.19 84 ALA A CA 1
ATOM 679 C C . ALA A 1 84 ? -19.117 6.117 21.668 1.00 93.19 84 ALA A C 1
ATOM 681 O O . ALA A 1 84 ? -19.703 7.156 21.366 1.00 93.19 84 ALA A O 1
ATOM 682 N N . ILE A 1 85 ? -18.035 5.695 21.010 1.00 93.75 85 ILE A N 1
ATOM 683 C CA . ILE A 1 85 ? -17.419 6.415 19.887 1.00 93.75 85 ILE A CA 1
ATOM 684 C C . ILE A 1 85 ? -18.368 6.463 18.680 1.00 93.75 85 ILE A C 1
ATOM 686 O O . ILE A 1 85 ? -18.549 7.526 18.079 1.00 93.75 85 ILE A O 1
ATOM 690 N N . GLU A 1 86 ? -19.043 5.355 18.356 1.00 93.12 86 GLU A N 1
ATOM 691 C CA . GLU A 1 86 ? -20.075 5.330 17.312 1.00 93.12 86 GLU A CA 1
ATOM 692 C C . GLU A 1 86 ? -21.224 6.296 17.611 1.00 93.12 86 GLU A C 1
ATOM 694 O O . GLU A 1 86 ? -21.688 7.006 16.715 1.00 93.12 86 GLU A O 1
ATOM 699 N N . LEU A 1 87 ? -21.685 6.347 18.864 1.00 93.19 87 LEU A N 1
ATOM 700 C CA . LEU A 1 87 ? -22.734 7.272 19.289 1.00 93.19 87 LEU A CA 1
ATOM 701 C C . LEU A 1 87 ? -22.272 8.728 19.187 1.00 93.19 87 LEU A C 1
ATOM 703 O O . LEU A 1 87 ? -23.017 9.555 18.666 1.00 93.19 87 LEU A O 1
ATOM 707 N N . CYS A 1 88 ? -21.033 9.038 19.582 1.00 92.44 88 CYS A N 1
ATOM 708 C CA . CYS A 1 88 ? -20.443 10.366 19.394 1.00 92.44 88 CYS A CA 1
ATOM 709 C C . CYS A 1 88 ? -20.433 10.790 17.916 1.00 92.44 88 CYS A C 1
ATOM 711 O O . CYS A 1 88 ? -20.708 11.953 17.602 1.00 92.44 88 CYS A O 1
ATOM 713 N N . LYS A 1 89 ? -20.155 9.851 17.000 1.00 91.38 89 LYS A N 1
ATOM 714 C CA . LYS A 1 89 ? -20.195 10.098 15.553 1.00 91.38 89 LYS A CA 1
ATOM 715 C C . LYS A 1 89 ? -21.630 10.306 15.053 1.00 91.38 89 LYS A C 1
ATOM 717 O O . LYS A 1 89 ? -21.885 11.290 14.364 1.00 91.38 89 LYS A O 1
ATOM 722 N N . LYS A 1 90 ? -22.579 9.449 15.452 1.00 91.38 90 LYS A N 1
ATOM 723 C CA . LYS A 1 90 ? -24.010 9.552 15.088 1.00 91.38 90 LYS A CA 1
ATOM 724 C C . LYS A 1 90 ? -24.663 10.841 15.602 1.00 91.38 90 LYS A C 1
ATOM 726 O O . LYS A 1 90 ? -25.467 11.439 14.896 1.00 91.38 90 LYS A O 1
ATOM 731 N N . ALA A 1 91 ? -24.288 11.297 16.795 1.00 90.00 91 ALA A N 1
ATOM 732 C CA . ALA A 1 91 ? -24.787 12.530 17.404 1.00 90.00 91 ALA A CA 1
ATOM 733 C C . ALA A 1 91 ? -24.094 13.809 16.881 1.00 90.00 91 ALA A C 1
ATOM 735 O O . ALA A 1 91 ? -24.334 14.900 17.401 1.00 90.00 91 ALA A O 1
ATOM 736 N N . ASN A 1 92 ? -23.234 13.706 15.856 1.00 89.00 92 ASN A N 1
ATOM 737 C CA . ASN A 1 92 ? -22.464 14.824 15.300 1.00 89.00 92 ASN A CA 1
ATOM 738 C C . ASN A 1 92 ? -21.641 15.587 16.359 1.00 89.00 92 ASN A C 1
ATOM 740 O O . ASN A 1 92 ? -21.470 16.807 16.273 1.00 89.00 92 ASN A O 1
ATOM 744 N N . LEU A 1 93 ? -21.092 14.883 17.357 1.00 90.31 93 LEU A N 1
ATOM 745 C CA . LEU A 1 93 ? -20.258 15.509 18.388 1.00 90.31 93 LEU A CA 1
ATOM 746 C C . LEU A 1 93 ? -18.856 15.843 17.864 1.00 90.31 93 LEU A C 1
ATOM 748 O O . LEU A 1 93 ? -18.325 16.897 18.202 1.00 90.31 93 LEU A O 1
ATOM 752 N N . LEU A 1 94 ? -18.280 15.016 16.981 1.00 90.62 94 LEU A N 1
ATOM 753 C CA . LEU A 1 94 ? -16.944 15.271 16.418 1.00 90.62 94 LEU A CA 1
ATOM 754 C C . LEU A 1 94 ? -16.872 16.577 15.599 1.00 90.62 94 LEU A C 1
ATOM 756 O O . LEU A 1 94 ? -15.966 17.370 15.859 1.00 90.62 94 LEU A O 1
ATOM 760 N N . PRO A 1 95 ? -17.833 16.897 14.702 1.00 90.19 95 PRO A N 1
ATOM 761 C CA . PRO A 1 95 ? -17.888 18.213 14.058 1.00 90.19 95 PRO A CA 1
ATOM 762 C C . PRO A 1 95 ? -18.010 19.385 15.043 1.00 90.19 95 PRO A C 1
ATOM 764 O O . PRO A 1 95 ? -17.428 20.445 14.815 1.00 90.19 95 PRO A O 1
ATOM 767 N N . ARG A 1 96 ? -18.737 19.214 16.158 1.00 89.06 96 ARG A N 1
ATOM 768 C CA . ARG A 1 96 ? -18.853 20.252 17.200 1.00 89.06 96 ARG A CA 1
ATOM 769 C C . ARG A 1 96 ? -17.522 20.486 17.912 1.00 89.06 96 ARG A C 1
ATOM 771 O O . ARG A 1 96 ? -17.154 21.639 18.124 1.00 89.06 96 ARG A O 1
ATOM 778 N N . ILE A 1 97 ? -16.795 19.415 18.238 1.00 90.62 97 ILE A N 1
ATOM 779 C CA . ILE A 1 97 ? -15.449 19.503 18.821 1.00 90.62 97 ILE A CA 1
ATOM 780 C C . ILE A 1 97 ? -14.491 20.164 17.827 1.00 90.62 97 ILE A C 1
ATOM 782 O O . ILE A 1 97 ? -13.740 21.057 18.204 1.00 90.62 97 ILE A O 1
ATOM 786 N N . TYR A 1 98 ? -14.566 19.808 16.545 1.00 90.25 98 TYR A N 1
ATOM 787 C CA . TYR A 1 98 ? -13.764 20.442 15.500 1.00 90.25 98 TYR A CA 1
ATOM 788 C C . TYR A 1 98 ? -14.034 21.948 15.377 1.00 90.25 98 TYR A C 1
ATOM 790 O O . TYR A 1 98 ? -13.107 22.756 15.302 1.00 90.25 98 TYR A O 1
ATOM 798 N N . SER A 1 99 ? -15.308 22.347 15.413 1.00 87.44 99 SER A N 1
ATOM 799 C CA . SER A 1 99 ? -15.684 23.760 15.399 1.00 87.44 99 SER A CA 1
ATOM 800 C C . SER A 1 99 ? -15.197 24.500 16.648 1.00 87.44 99 SER A C 1
ATOM 802 O O . SER A 1 99 ? -14.851 25.674 16.552 1.00 87.44 99 SER A O 1
ATOM 804 N N . PHE A 1 100 ? -15.159 23.837 17.809 1.00 88.00 100 PHE A N 1
ATOM 805 C CA . PHE A 1 100 ? -14.579 24.390 19.032 1.00 88.00 100 PHE A CA 1
ATOM 806 C C . PHE A 1 100 ? -13.058 24.528 18.932 1.00 88.00 100 PHE A C 1
ATOM 808 O O . PHE A 1 100 ? -12.540 25.585 19.273 1.00 88.00 100 PHE A O 1
ATOM 815 N N . TYR A 1 101 ? -12.363 23.518 18.410 1.00 86.38 101 TYR A N 1
ATOM 816 C CA . TYR A 1 101 ? -10.917 23.544 18.183 1.00 86.38 101 TYR A CA 1
ATOM 817 C C . TYR A 1 101 ? -10.490 24.726 17.299 1.00 86.38 101 TYR A C 1
ATOM 819 O O . TYR A 1 101 ? -9.496 25.382 17.580 1.00 86.38 101 TYR A O 1
ATOM 827 N N . ARG A 1 102 ? -11.291 25.063 16.279 1.00 86.69 102 ARG A N 1
ATOM 828 C CA . ARG A 1 102 ? -11.076 26.242 15.419 1.00 86.69 102 ARG A CA 1
ATOM 829 C C . ARG A 1 102 ? -11.521 27.573 16.032 1.00 86.69 102 ARG A C 1
ATOM 831 O O . ARG A 1 102 ? -11.350 28.618 15.409 1.00 86.69 102 ARG A O 1
ATOM 838 N N . SER A 1 103 ? -12.153 27.555 17.201 1.00 83.00 103 SER A N 1
ATOM 839 C CA . SER A 1 103 ? -12.677 28.770 17.820 1.00 83.00 103 SER A CA 1
ATOM 840 C C . SER A 1 103 ? -11.591 29.505 18.619 1.00 83.00 103 SER A C 1
ATOM 842 O O . SER A 1 103 ? -10.744 28.864 19.243 1.00 83.00 103 SER A O 1
ATOM 844 N N . PRO A 1 104 ? -11.659 30.845 18.730 1.00 73.81 104 PRO A N 1
ATOM 845 C CA . PRO A 1 104 ? -10.752 31.610 19.590 1.00 73.81 104 PRO A CA 1
ATOM 846 C C . PRO A 1 104 ? -10.810 31.189 21.063 1.00 73.81 104 PRO A C 1
ATOM 848 O O . PRO A 1 104 ? -9.884 31.452 21.821 1.00 73.81 104 PRO A O 1
ATOM 851 N N . THR A 1 105 ? -11.909 30.558 21.489 1.00 72.31 105 THR A N 1
ATOM 852 C CA . THR A 1 105 ? -12.094 30.049 22.850 1.00 72.31 105 THR A CA 1
ATOM 853 C C . THR A 1 105 ? -11.119 28.921 23.176 1.00 72.31 105 THR A C 1
ATOM 855 O O . THR A 1 105 ? -10.646 28.865 24.304 1.00 72.31 105 THR A O 1
ATOM 858 N N . TYR A 1 106 ? -10.767 28.073 22.205 1.00 73.69 106 TYR A N 1
ATOM 859 C CA . TYR A 1 106 ? -9.783 27.005 22.401 1.00 73.69 106 TYR A CA 1
ATOM 860 C C . TYR A 1 106 ? -8.395 27.565 22.749 1.00 73.69 106 TYR A C 1
ATOM 862 O O . TYR A 1 106 ? -7.754 27.105 23.691 1.00 73.69 106 TYR A O 1
ATOM 870 N N . HIS A 1 107 ? -7.973 28.621 22.047 1.00 72.56 107 HIS A N 1
ATOM 871 C CA . HIS A 1 107 ? -6.677 29.283 22.245 1.00 72.56 107 HIS A CA 1
ATOM 872 C C . HIS A 1 107 ? -6.590 30.137 23.521 1.00 72.56 107 HIS A C 1
ATOM 874 O O . HIS A 1 107 ? -5.518 30.630 23.853 1.00 72.56 107 HIS A O 1
ATOM 880 N N . LYS A 1 108 ? -7.705 30.332 24.238 1.00 65.69 108 LYS A N 1
ATO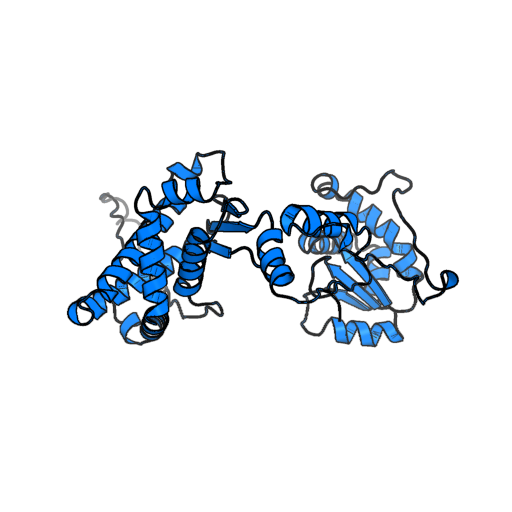M 881 C CA . LYS A 1 108 ? -7.742 31.056 25.521 1.00 65.69 108 LYS A CA 1
ATOM 882 C C . LYS A 1 108 ? -7.580 30.142 26.739 1.00 65.69 108 LYS A C 1
ATOM 884 O O . LYS A 1 108 ? -7.483 30.655 27.849 1.00 65.69 108 LYS A O 1
ATOM 889 N N . ILE A 1 109 ? -7.596 28.821 26.553 1.00 61.50 109 ILE A N 1
ATOM 890 C CA . ILE A 1 109 ? -7.441 27.850 27.642 1.00 61.50 109 ILE A CA 1
ATOM 891 C C . ILE A 1 109 ? -5.937 27.663 27.899 1.00 61.50 109 ILE A C 1
ATOM 893 O O . ILE A 1 109 ? -5.250 27.237 26.962 1.00 61.50 109 ILE A O 1
ATOM 897 N N . PRO A 1 110 ? -5.426 27.973 29.111 1.00 57.16 110 PRO A N 1
ATOM 898 C CA . PRO A 1 110 ? -4.014 27.806 29.452 1.00 57.16 110 PRO A CA 1
ATOM 899 C C . PRO A 1 110 ? -3.538 26.374 29.184 1.00 57.16 110 PRO A C 1
ATOM 901 O O . PRO A 1 110 ? -4.279 25.420 29.417 1.00 57.16 110 PRO A O 1
ATOM 904 N N . GLU A 1 111 ? -2.316 26.216 28.686 1.00 54.47 111 GLU A N 1
ATOM 905 C CA . GLU A 1 111 ? -1.650 24.913 28.639 1.00 54.47 111 GLU A CA 1
ATOM 906 C C . GLU A 1 111 ? -1.015 24.663 30.011 1.00 54.47 111 GLU A C 1
ATOM 908 O O . GLU A 1 111 ? -0.246 25.494 30.490 1.00 54.47 111 GLU A O 1
ATOM 913 N N . GLU A 1 112 ? -1.366 23.563 30.684 1.00 40.81 112 GLU A N 1
ATOM 914 C CA . GLU A 1 112 ? -0.653 23.163 31.898 1.00 40.81 112 GLU A CA 1
ATOM 915 C C . GLU A 1 112 ? 0.747 22.669 31.502 1.00 40.81 112 GLU A C 1
ATOM 917 O O . GLU A 1 112 ? 0.911 21.588 30.933 1.00 40.81 112 GLU A O 1
ATOM 922 N N . GLU A 1 113 ? 1.773 23.475 31.784 1.00 35.09 113 GLU A N 1
ATOM 923 C CA . GLU A 1 113 ? 3.163 23.027 31.750 1.00 35.09 113 GLU A CA 1
ATOM 924 C C . GLU A 1 113 ? 3.350 21.927 32.805 1.00 35.09 113 GLU A C 1
ATOM 926 O O . GLU A 1 113 ? 3.336 22.178 34.011 1.00 35.09 1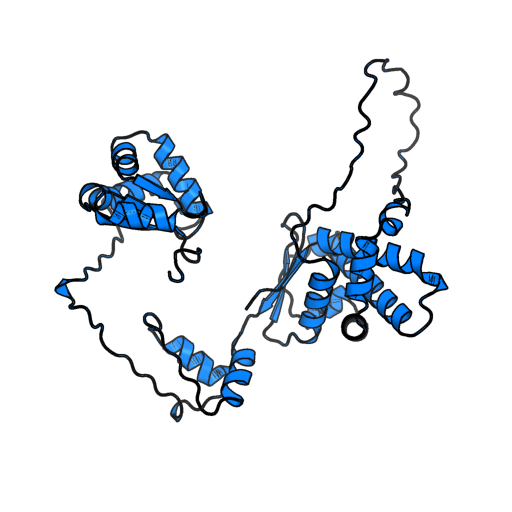13 GLU A O 1
ATOM 931 N N . ASN A 1 114 ? 3.556 20.687 32.361 1.00 29.64 114 ASN A N 1
ATOM 932 C CA . ASN A 1 114 ? 4.053 19.624 33.229 1.00 29.64 114 ASN A CA 1
ATOM 933 C C . ASN A 1 114 ? 5.507 19.941 33.633 1.00 29.64 114 ASN A C 1
ATOM 935 O O . ASN A 1 114 ? 6.460 19.485 33.000 1.00 29.64 114 ASN A O 1
ATOM 939 N N . GLU A 1 115 ? 5.687 20.734 34.694 1.00 28.25 115 GLU A N 1
ATOM 940 C CA . GLU A 1 115 ? 6.988 20.991 35.314 1.00 28.25 115 GLU A CA 1
ATOM 941 C C . GLU A 1 115 ? 7.588 19.690 35.879 1.00 28.25 115 GLU A C 1
ATOM 943 O O . GLU A 1 115 ? 7.256 19.227 36.976 1.00 28.25 115 GLU A O 1
ATOM 948 N N . ILE A 1 116 ? 8.574 19.133 35.177 1.00 30.25 116 ILE A N 1
ATOM 949 C CA . ILE A 1 116 ? 9.551 18.220 35.776 1.00 30.25 116 ILE A CA 1
ATOM 950 C C . ILE A 1 116 ? 10.464 19.071 36.667 1.00 30.25 116 ILE A C 1
ATOM 952 O O . ILE A 1 116 ? 11.442 19.644 36.196 1.00 30.25 116 ILE A O 1
ATOM 956 N N . LYS A 1 117 ? 10.151 19.175 37.963 1.00 27.12 117 LYS A N 1
ATOM 957 C CA . LYS A 1 117 ? 10.978 19.905 38.941 1.00 27.12 117 LYS A CA 1
ATOM 958 C C . LYS A 1 117 ? 12.360 19.246 39.103 1.00 27.12 117 LYS A C 1
ATOM 960 O O . LYS A 1 117 ? 12.431 18.142 39.654 1.00 27.12 117 LYS A O 1
ATOM 965 N N . PRO A 1 118 ? 13.479 19.902 38.732 1.00 27.31 118 PRO A N 1
ATOM 966 C CA . PRO A 1 118 ? 14.813 19.419 39.061 1.00 27.31 118 PRO A CA 1
ATOM 967 C C . PRO A 1 118 ? 15.149 19.781 40.514 1.00 27.31 118 PRO A C 1
ATOM 969 O O . PRO A 1 118 ? 14.883 20.888 40.989 1.00 27.31 118 PRO A O 1
ATOM 972 N N . LYS A 1 119 ? 15.739 18.833 41.249 1.00 30.53 119 LYS A N 1
ATOM 973 C CA . LYS A 1 119 ? 16.203 19.035 42.628 1.00 30.53 119 LYS A CA 1
ATOM 974 C C . LYS A 1 119 ? 17.268 20.140 42.701 1.00 30.53 119 LYS A C 1
ATOM 976 O O . LYS A 1 119 ? 18.175 20.208 41.878 1.00 30.53 119 LYS A O 1
ATOM 981 N N . LYS A 1 120 ? 17.145 20.967 43.742 1.00 33.56 120 LYS A N 1
ATOM 982 C CA . LYS A 1 120 ? 18.009 22.099 44.108 1.00 33.56 120 LYS A CA 1
ATOM 983 C C . LYS A 1 120 ? 19.500 21.733 44.140 1.00 33.56 120 LYS A C 1
ATOM 985 O O . LYS A 1 120 ? 19.890 20.799 44.833 1.00 33.56 120 LYS A O 1
ATOM 990 N N . GLY A 1 121 ? 20.320 22.570 43.508 1.00 29.70 121 GLY A N 1
ATOM 991 C CA . GLY A 1 121 ? 21.771 22.621 43.680 1.00 29.70 121 GLY A CA 1
ATOM 992 C C . GLY A 1 121 ? 22.275 24.038 43.413 1.00 29.70 121 GLY A C 1
ATOM 993 O O . GLY A 1 121 ? 22.306 24.493 42.277 1.00 29.70 121 GLY A O 1
ATOM 994 N N . LEU A 1 122 ? 22.638 24.740 44.484 1.00 36.56 122 LEU A N 1
ATOM 995 C CA . LEU A 1 122 ? 23.072 26.140 44.572 1.00 36.56 122 LEU A CA 1
ATOM 996 C C . LEU A 1 122 ? 24.468 26.388 43.942 1.00 36.56 122 LEU A C 1
ATOM 998 O O . LEU A 1 122 ? 25.294 27.073 44.533 1.00 36.56 122 LEU A O 1
ATOM 1002 N N . GLN A 1 123 ? 24.775 25.801 42.779 1.00 40.19 123 GLN A N 1
ATOM 1003 C CA . GLN A 1 123 ? 26.129 25.832 42.193 1.00 40.19 123 GLN A CA 1
ATOM 1004 C C . GLN A 1 123 ? 26.228 26.311 40.734 1.00 40.19 123 GLN A C 1
ATOM 1006 O O . GLN A 1 123 ? 27.337 26.423 40.227 1.00 40.19 123 GLN A O 1
ATOM 1011 N N . SER A 1 124 ? 25.137 26.705 40.069 1.00 34.62 124 SER A N 1
ATOM 1012 C CA . SER A 1 124 ? 25.212 27.310 38.719 1.00 34.62 124 SER A CA 1
ATOM 1013 C C . SER A 1 124 ? 24.935 28.821 38.670 1.00 34.62 124 SER A C 1
ATOM 1015 O O . SER A 1 124 ? 25.175 29.449 37.644 1.00 34.62 124 SER A O 1
ATOM 1017 N N . PHE A 1 125 ? 24.547 29.446 39.789 1.00 34.53 125 PHE A N 1
ATOM 1018 C CA . PHE A 1 125 ? 24.272 30.894 39.889 1.00 34.53 125 PHE A CA 1
ATOM 1019 C C . PHE A 1 125 ? 25.509 31.809 39.752 1.00 34.53 125 PHE A C 1
ATOM 1021 O O . PHE A 1 125 ? 25.369 33.030 39.743 1.00 34.53 125 PHE A O 1
ATOM 1028 N N . LEU A 1 126 ? 26.718 31.249 39.617 1.00 36.44 126 LEU A N 1
ATOM 1029 C CA . LEU A 1 126 ? 27.968 32.006 39.446 1.00 36.44 126 LEU A CA 1
ATOM 1030 C C . LEU A 1 126 ? 28.588 31.893 38.041 1.00 36.44 126 LEU A C 1
ATOM 1032 O O . LEU A 1 126 ? 29.615 32.519 37.776 1.00 36.44 126 LEU A O 1
ATOM 1036 N N . ALA A 1 127 ? 27.938 31.201 37.101 1.00 32.50 127 ALA A N 1
ATOM 1037 C CA . ALA A 1 127 ? 28.285 31.270 35.682 1.00 32.50 127 ALA A CA 1
ATOM 1038 C C . ALA A 1 127 ? 27.488 32.397 34.999 1.00 32.50 127 ALA A C 1
ATOM 1040 O O . ALA A 1 127 ? 26.507 32.166 34.305 1.00 32.50 127 ALA A O 1
ATOM 1041 N N . ARG A 1 128 ? 27.911 33.630 35.303 1.00 31.69 128 ARG A N 1
ATOM 1042 C CA . ARG A 1 128 ? 27.994 34.804 34.410 1.00 31.69 128 ARG A CA 1
ATOM 1043 C C . ARG A 1 128 ? 26.980 34.829 33.252 1.00 31.69 128 ARG A C 1
ATOM 1045 O O . ARG A 1 128 ? 27.126 34.111 32.274 1.00 31.69 128 ARG A O 1
ATOM 1052 N N . LYS A 1 129 ? 25.966 35.699 33.329 1.00 36.72 129 LYS A N 1
ATOM 1053 C CA . LYS A 1 129 ? 26.007 37.019 32.656 1.00 36.72 129 LYS A CA 1
ATOM 1054 C C . LYS A 1 129 ? 26.663 36.929 31.272 1.00 36.72 129 LYS A C 1
ATOM 1056 O O . LYS A 1 129 ? 27.856 37.192 31.156 1.00 36.72 129 LYS A O 1
ATOM 1061 N N . ASN A 1 130 ? 25.875 36.540 30.277 1.00 28.67 130 ASN A N 1
ATOM 1062 C CA . ASN A 1 130 ? 25.743 37.199 28.979 1.00 28.67 130 ASN A CA 1
ATOM 1063 C C . ASN A 1 130 ? 24.594 36.534 28.208 1.00 28.67 130 ASN A C 1
ATOM 1065 O O . ASN A 1 130 ? 24.294 35.366 28.434 1.00 28.67 130 ASN A O 1
ATOM 1069 N N . ASP A 1 131 ? 23.981 37.322 27.333 1.00 27.08 131 ASP A N 1
ATOM 1070 C CA . ASP A 1 131 ? 22.936 36.974 26.366 1.00 27.08 131 ASP A CA 1
ATOM 1071 C C . ASP A 1 131 ? 21.489 37.041 26.879 1.00 27.08 131 ASP A C 1
ATOM 1073 O O . ASP A 1 131 ? 20.798 36.065 27.168 1.00 27.08 131 ASP A O 1
ATOM 1077 N N . GLU A 1 132 ? 21.022 38.289 26.938 1.00 28.66 132 GLU A N 1
ATOM 1078 C CA . GLU A 1 132 ? 19.618 38.636 26.767 1.00 28.66 132 GLU A CA 1
ATOM 1079 C C . GLU A 1 132 ? 19.095 38.181 25.387 1.00 28.66 132 GLU A C 1
ATOM 1081 O O . GLU A 1 132 ? 19.785 38.300 24.377 1.00 28.66 132 GLU A O 1
ATOM 1086 N N . LYS A 1 133 ? 17.806 37.809 25.371 1.00 30.38 133 LYS A N 1
ATOM 1087 C CA . LYS A 1 133 ? 16.891 37.645 24.220 1.00 30.38 133 LYS A CA 1
ATOM 1088 C C . LYS A 1 133 ? 17.049 36.384 23.360 1.00 30.38 133 LYS A C 1
ATOM 1090 O O . LYS A 1 133 ? 17.732 36.377 22.346 1.00 30.38 133 LYS A O 1
ATOM 1095 N N . ASN A 1 134 ? 16.231 35.380 23.685 1.00 23.14 134 ASN A N 1
ATOM 1096 C CA . ASN A 1 134 ? 15.279 34.777 22.740 1.00 23.14 134 ASN A CA 1
ATOM 1097 C C . ASN A 1 134 ? 14.283 33.893 23.508 1.00 23.14 134 ASN A C 1
ATOM 1099 O O . ASN A 1 134 ? 14.545 32.724 23.776 1.00 23.14 134 ASN A O 1
ATOM 1103 N N . ILE A 1 135 ? 13.128 34.460 23.865 1.00 26.53 135 ILE A N 1
ATOM 1104 C CA . ILE A 1 135 ? 11.943 33.662 24.190 1.00 26.53 135 ILE A CA 1
ATOM 1105 C C . ILE A 1 135 ? 11.397 33.199 22.841 1.00 26.53 135 ILE A C 1
ATOM 1107 O O . ILE A 1 135 ? 10.846 33.998 22.086 1.00 26.53 135 ILE A O 1
ATOM 1111 N N . VAL A 1 136 ? 11.612 31.930 22.504 1.00 25.89 136 VAL A N 1
ATOM 1112 C CA . VAL A 1 136 ? 10.942 31.309 21.361 1.00 25.89 136 VAL A CA 1
ATOM 1113 C C . VAL A 1 136 ? 9.517 30.998 21.813 1.00 25.89 136 VAL A C 1
ATOM 1115 O O . VAL A 1 136 ? 9.268 29.972 22.439 1.00 25.89 136 VAL A O 1
ATOM 1118 N N . GLU A 1 137 ? 8.585 31.911 21.536 1.00 22.80 137 GLU A N 1
ATOM 1119 C CA . GLU A 1 137 ? 7.158 31.586 21.515 1.00 22.80 137 GLU A CA 1
ATOM 1120 C C . GLU A 1 137 ? 6.951 30.469 20.485 1.00 22.80 137 GLU A C 1
ATOM 1122 O O . GLU A 1 137 ? 7.043 30.696 19.276 1.00 22.80 137 GLU A O 1
ATOM 1127 N N . VAL A 1 138 ? 6.661 29.252 20.942 1.00 26.61 138 VAL A N 1
ATOM 1128 C CA . VAL A 1 138 ? 6.152 28.199 20.061 1.00 26.61 138 VAL A CA 1
ATOM 1129 C C . VAL A 1 138 ? 4.692 28.534 19.758 1.00 26.61 138 VAL A C 1
ATOM 1131 O O . VAL A 1 138 ? 3.766 28.032 20.388 1.00 26.61 138 VAL A O 1
ATOM 1134 N N . LYS A 1 139 ? 4.468 29.415 18.780 1.00 26.00 139 LYS A N 1
ATOM 1135 C CA . LYS A 1 139 ? 3.174 29.507 18.103 1.00 26.00 139 LYS A CA 1
ATOM 1136 C C . LYS A 1 139 ? 3.016 28.261 17.241 1.00 26.00 139 LYS A C 1
ATOM 1138 O O . LYS A 1 139 ? 3.556 28.187 16.141 1.00 26.00 139 LYS A O 1
ATOM 1143 N N . MET A 1 140 ? 2.274 27.274 17.734 1.00 32.19 140 MET A N 1
ATOM 1144 C CA . MET A 1 140 ? 1.685 26.264 16.859 1.00 32.19 140 MET A CA 1
ATOM 1145 C C . MET A 1 140 ? 0.538 26.922 16.083 1.00 32.19 140 MET A C 1
ATOM 1147 O O . MET A 1 140 ? -0.614 26.911 16.515 1.00 32.19 140 MET A O 1
ATOM 1151 N N . GLU A 1 141 ? 0.861 27.551 14.952 1.00 30.11 141 GLU A N 1
ATOM 1152 C CA . GLU A 1 141 ? -0.146 27.883 13.945 1.00 30.11 141 GLU A CA 1
ATOM 1153 C C . GLU A 1 141 ? -0.780 26.587 13.403 1.00 30.11 141 GLU A C 1
ATOM 1155 O O . GLU A 1 141 ? -0.087 25.575 13.247 1.00 30.11 141 GLU A O 1
ATOM 1160 N N . PRO A 1 142 ? -2.097 26.572 13.122 1.00 36.69 142 PRO A N 1
ATOM 1161 C CA . PRO A 1 142 ? -2.803 25.382 12.674 1.00 36.69 142 PRO A CA 1
ATOM 1162 C C . PRO A 1 142 ? -2.579 25.160 11.172 1.00 36.69 142 PRO A C 1
ATOM 1164 O O . PRO A 1 142 ? -3.512 25.230 10.374 1.00 36.69 142 PRO A O 1
ATOM 1167 N N . GLU A 1 143 ? -1.350 24.852 10.771 1.00 35.34 143 GLU A N 1
ATOM 1168 C CA . GLU A 1 143 ? -1.066 24.279 9.456 1.00 35.34 143 GLU A CA 1
ATOM 1169 C C . GLU A 1 143 ? -1.042 22.749 9.547 1.00 35.34 143 GLU A C 1
ATOM 1171 O O . GLU A 1 143 ? -0.008 22.101 9.415 1.00 35.34 143 GLU A O 1
ATOM 1176 N N . SER A 1 144 ? -2.209 22.131 9.746 1.00 36.50 144 SER A N 1
ATOM 1177 C CA . SER A 1 144 ? -2.391 20.746 9.308 1.00 36.50 144 SER A CA 1
ATOM 1178 C C . SER A 1 144 ? -3.359 20.739 8.129 1.00 36.50 144 SER A C 1
ATOM 1180 O O . SER A 1 144 ? -4.576 20.773 8.318 1.00 36.50 144 SER A O 1
ATOM 1182 N N . GLN A 1 145 ? -2.838 20.639 6.902 1.00 39.84 145 GLN A N 1
ATOM 1183 C CA . GLN A 1 145 ? -3.618 20.249 5.714 1.00 39.84 145 GLN A CA 1
ATOM 1184 C C . GLN A 1 145 ? -4.052 18.763 5.767 1.00 39.84 145 GLN A C 1
ATOM 1186 O O . GLN A 1 145 ? -4.095 18.070 4.755 1.00 39.84 145 GLN A O 1
ATOM 1191 N N . GLY A 1 146 ? -4.341 18.251 6.964 1.00 54.44 146 GLY A N 1
ATOM 1192 C CA . GLY A 1 146 ? -4.722 16.871 7.232 1.00 54.44 146 GLY A CA 1
ATOM 1193 C C . GLY A 1 146 ? -6.138 16.772 7.807 1.00 54.44 146 GLY A C 1
ATOM 1194 O O . GLY A 1 146 ? -6.689 17.769 8.287 1.00 54.44 146 GLY A O 1
ATOM 1195 N N . PRO A 1 147 ? -6.751 15.576 7.757 1.00 70.81 147 PRO A N 1
ATOM 1196 C CA . PRO A 1 147 ? -8.024 15.323 8.422 1.00 70.81 147 PRO A CA 1
ATOM 1197 C C . PRO A 1 147 ? -7.895 15.577 9.932 1.00 70.81 147 PRO A C 1
ATOM 1199 O O . PRO A 1 147 ? -6.854 15.328 10.534 1.00 70.81 147 PRO A O 1
ATOM 1202 N N . PHE A 1 148 ? -8.957 16.088 10.556 1.00 85.88 148 PHE A N 1
ATOM 1203 C CA . PHE A 1 148 ? -8.953 16.371 11.992 1.00 85.88 148 PHE A CA 1
ATOM 1204 C C . PHE A 1 148 ? -8.753 15.072 12.807 1.00 85.88 148 PHE A C 1
ATOM 1206 O O . PHE A 1 148 ? -9.532 14.134 12.602 1.00 85.88 148 PHE A O 1
ATOM 1213 N N . PRO A 1 149 ? -7.774 15.006 13.739 1.00 88.50 149 PRO A N 1
ATOM 1214 C CA . PRO A 1 149 ? -7.310 13.748 14.340 1.00 88.50 149 PRO A CA 1
ATOM 1215 C C . PRO A 1 149 ? -8.412 12.877 14.946 1.00 88.50 149 PRO A C 1
ATOM 1217 O O . PRO A 1 149 ? -8.429 11.664 14.747 1.00 88.50 149 PRO A O 1
ATOM 1220 N N . LEU A 1 150 ? -9.388 13.482 15.635 1.00 91.88 150 LEU A N 1
ATOM 1221 C CA . LEU A 1 150 ? -10.476 12.728 16.265 1.00 91.88 150 LEU A CA 1
ATOM 1222 C C . LEU A 1 150 ? -11.376 11.999 15.259 1.00 91.88 150 LEU A C 1
ATOM 1224 O O . LEU A 1 150 ? -11.965 10.989 15.635 1.00 91.88 150 LEU A O 1
ATOM 1228 N N . PHE A 1 151 ? -11.489 12.459 14.005 1.00 91.88 151 PHE A N 1
ATOM 1229 C CA . PHE A 1 151 ? -12.199 11.687 12.978 1.00 91.88 151 PHE A CA 1
ATOM 1230 C C . PHE A 1 151 ? -11.417 10.432 12.607 1.00 91.88 151 PHE A C 1
ATOM 1232 O O . PHE A 1 151 ? -11.986 9.345 12.644 1.00 91.88 151 PHE A O 1
ATOM 1239 N N . THR A 1 152 ? -10.120 10.568 12.321 1.00 91.94 152 THR A N 1
ATOM 1240 C CA . THR A 1 152 ? -9.251 9.437 11.969 1.00 91.94 152 THR A CA 1
ATOM 1241 C C . THR A 1 152 ? -9.218 8.399 13.092 1.00 91.94 152 THR A C 1
ATOM 1243 O O . THR A 1 152 ? -9.375 7.205 12.842 1.00 91.94 152 THR A O 1
ATOM 1246 N N . ILE A 1 153 ? -9.100 8.850 14.344 1.00 94.06 153 ILE A N 1
ATOM 1247 C CA . ILE A 1 153 ? -9.064 7.966 15.514 1.00 94.06 153 ILE A CA 1
ATOM 1248 C C . ILE A 1 153 ? -10.414 7.300 15.774 1.00 94.06 153 ILE A C 1
ATOM 1250 O O . ILE A 1 153 ? -10.462 6.097 16.036 1.00 94.06 153 ILE A O 1
ATOM 1254 N N . ALA A 1 154 ? -11.519 8.045 15.669 1.00 93.56 154 ALA A N 1
ATOM 1255 C CA . ALA A 1 154 ? -12.847 7.453 15.793 1.00 93.56 154 ALA A CA 1
ATOM 1256 C C . ALA A 1 154 ? -13.072 6.380 14.718 1.00 93.56 154 ALA A C 1
ATOM 1258 O O . ALA A 1 154 ? -13.534 5.286 15.035 1.00 93.56 154 ALA A O 1
ATOM 1259 N N . ASP A 1 155 ? -12.692 6.656 13.470 1.00 92.75 155 ASP A N 1
ATOM 1260 C CA . ASP A 1 155 ? -12.813 5.707 12.363 1.00 92.75 155 ASP A CA 1
ATOM 1261 C C . ASP A 1 155 ? -11.942 4.468 12.568 1.00 92.75 155 ASP A C 1
ATOM 1263 O O . ASP A 1 155 ? -12.396 3.355 12.293 1.00 92.75 155 ASP A O 1
ATOM 1267 N N . PHE A 1 156 ? -10.734 4.631 13.109 1.00 94.06 156 PHE A N 1
ATOM 1268 C CA . PHE A 1 156 ? -9.863 3.519 13.475 1.00 94.06 156 PHE A CA 1
ATOM 1269 C C . PHE A 1 156 ? -10.496 2.631 14.557 1.00 94.06 156 PHE A C 1
ATOM 1271 O O . PHE A 1 156 ? -10.595 1.417 14.373 1.00 94.06 156 PHE A O 1
ATOM 1278 N N . PHE A 1 157 ? -10.990 3.208 15.660 1.00 93.75 157 PHE A N 1
ATOM 1279 C CA . PHE A 1 157 ? -11.619 2.435 16.739 1.00 93.75 157 PHE A CA 1
ATOM 1280 C C . PHE A 1 157 ? -12.918 1.746 16.302 1.00 93.75 157 PHE A C 1
ATOM 1282 O O . PHE A 1 157 ? -13.146 0.589 16.650 1.00 93.75 157 PHE A O 1
ATOM 1289 N N . ILE A 1 158 ? -13.746 2.406 15.489 1.00 92.50 158 ILE A N 1
ATOM 1290 C CA . ILE A 1 158 ? -14.945 1.785 14.904 1.00 92.50 158 ILE A CA 1
ATOM 1291 C C . ILE A 1 158 ? -14.550 0.646 13.949 1.00 92.50 158 ILE A C 1
ATOM 1293 O O . ILE A 1 158 ? -15.168 -0.422 13.945 1.00 92.50 158 ILE A O 1
ATOM 1297 N N . SER A 1 159 ? -13.482 0.834 13.168 1.00 91.19 159 SER A N 1
ATOM 1298 C CA . SER A 1 159 ? -12.957 -0.213 12.286 1.00 91.19 159 SER A CA 1
ATOM 1299 C C . SER A 1 159 ? -12.439 -1.415 13.074 1.00 91.19 159 SER A C 1
ATOM 1301 O O . SER A 1 159 ? -12.644 -2.536 12.632 1.00 91.19 159 SER A O 1
ATOM 1303 N N . LEU A 1 160 ? -11.845 -1.216 14.257 1.00 90.75 160 LEU A N 1
ATOM 1304 C CA . LEU A 1 160 ? -11.465 -2.319 15.148 1.00 90.75 160 LEU A CA 1
ATOM 1305 C C . LEU A 1 160 ? -12.673 -3.130 15.628 1.00 90.75 160 LEU A C 1
ATOM 1307 O O . LEU A 1 160 ? -12.589 -4.350 15.687 1.00 90.75 160 LEU A O 1
ATOM 1311 N N . GLY A 1 161 ? -13.800 -2.481 15.927 1.00 88.25 161 GLY A N 1
ATOM 1312 C CA . GLY A 1 161 ? -15.013 -3.176 16.377 1.00 88.25 161 GLY A CA 1
ATOM 1313 C C . GLY A 1 161 ? -15.718 -4.001 15.309 1.00 88.25 161 GLY A C 1
ATOM 1314 O O . GLY A 1 161 ? -16.419 -4.955 15.632 1.00 88.25 161 GLY A O 1
ATOM 1315 N N . SER A 1 162 ? -15.530 -3.636 14.043 1.00 83.50 162 SER A N 1
ATOM 1316 C CA . SER A 1 162 ? -16.072 -4.359 12.887 1.00 83.50 162 SER A CA 1
ATOM 1317 C C . SER A 1 162 ? -15.039 -5.260 12.204 1.00 83.50 162 SER A C 1
ATOM 1319 O O . SER A 1 162 ? -15.368 -5.962 11.247 1.00 83.50 162 SER A O 1
ATOM 1321 N N . ALA A 1 163 ? -13.792 -5.248 12.678 1.00 83.75 163 ALA A N 1
ATOM 1322 C CA . ALA A 1 163 ? -12.721 -6.063 12.141 1.00 83.75 163 ALA A CA 1
ATOM 1323 C C . ALA A 1 163 ? -12.873 -7.513 12.618 1.00 83.75 163 ALA A C 1
ATOM 1325 O O . ALA A 1 163 ? -12.753 -7.817 13.803 1.00 83.75 163 ALA A O 1
ATOM 1326 N N . GLY A 1 164 ? -13.148 -8.404 11.666 1.00 80.50 164 GLY A N 1
ATOM 1327 C CA . GLY A 1 164 ? -13.188 -9.846 11.895 1.00 80.50 164 GLY A CA 1
ATOM 1328 C C . GLY A 1 164 ? -11.797 -10.484 11.938 1.00 80.50 164 GLY A C 1
ATOM 1329 O O . GLY A 1 164 ? -10.770 -9.814 12.050 1.00 80.50 164 GLY A O 1
ATOM 1330 N N . GLU A 1 165 ? -11.762 -11.806 11.783 1.00 82.81 165 GLU A N 1
ATOM 1331 C CA . GLU A 1 165 ? -10.534 -12.617 11.819 1.00 82.81 165 GLU A CA 1
ATOM 1332 C C . GLU A 1 165 ? -9.548 -12.283 10.686 1.00 82.81 165 GLU A C 1
ATOM 1334 O O . GLU A 1 165 ? -8.341 -12.470 10.824 1.00 82.81 165 GLU A O 1
ATOM 1339 N N . ASN A 1 166 ? -10.047 -11.705 9.590 1.00 84.44 166 ASN A N 1
ATOM 1340 C CA . ASN A 1 166 ? -9.265 -11.293 8.423 1.00 84.44 166 ASN A CA 1
ATOM 1341 C C . ASN A 1 166 ? -8.517 -9.967 8.600 1.00 84.44 166 ASN A C 1
ATOM 1343 O O . ASN A 1 166 ? -8.087 -9.353 7.620 1.00 84.44 166 ASN A O 1
ATOM 1347 N N . PHE A 1 167 ? -8.370 -9.498 9.834 1.00 89.81 167 PHE A N 1
ATOM 1348 C CA . PHE A 1 167 ? -7.657 -8.277 10.159 1.00 89.81 167 PHE A CA 1
ATOM 1349 C C . PHE A 1 167 ? -6.599 -8.531 11.227 1.00 89.81 167 PHE A C 1
ATOM 1351 O O . PHE A 1 167 ? -6.769 -9.337 12.141 1.00 89.81 167 PHE A O 1
ATOM 1358 N N . GLN A 1 168 ? -5.505 -7.787 11.128 1.00 91.56 168 GLN A N 1
ATOM 1359 C CA . GLN A 1 168 ? -4.457 -7.745 12.137 1.00 91.56 168 GLN A CA 1
ATOM 1360 C C . GLN A 1 168 ? -4.121 -6.308 12.488 1.00 91.56 168 GLN A C 1
ATOM 1362 O O . GLN A 1 168 ? -4.214 -5.407 11.656 1.00 91.56 168 GLN A O 1
ATOM 1367 N N . VAL A 1 169 ? -3.704 -6.105 13.730 1.00 92.56 169 VAL A N 1
ATOM 1368 C CA . VAL A 1 169 ? -3.187 -4.826 14.197 1.00 92.56 169 VAL A CA 1
ATOM 1369 C C . VAL A 1 169 ? -1.677 -4.926 14.290 1.00 92.56 169 VAL A C 1
ATOM 1371 O O . VAL A 1 169 ? -1.145 -5.742 15.039 1.00 92.56 169 VAL A O 1
ATOM 1374 N N . ILE A 1 170 ? -0.992 -4.084 13.530 1.00 91.44 170 ILE A N 1
ATOM 1375 C CA . ILE A 1 170 ? 0.451 -3.908 13.604 1.00 91.44 170 ILE A CA 1
ATOM 1376 C C . ILE A 1 170 ? 0.724 -2.737 14.541 1.00 91.44 170 ILE A C 1
ATOM 1378 O O . ILE A 1 170 ? 0.200 -1.638 14.344 1.00 91.44 170 ILE A O 1
ATOM 1382 N N . VAL A 1 171 ? 1.552 -2.969 15.552 1.00 90.00 171 VAL A N 1
ATOM 1383 C CA . VAL A 1 171 ? 2.046 -1.933 16.457 1.00 90.00 171 VAL A CA 1
ATOM 1384 C C . VAL A 1 171 ? 3.493 -1.638 16.093 1.00 90.00 171 VAL A C 1
ATOM 1386 O O . VAL A 1 171 ? 4.410 -2.399 16.407 1.00 90.00 171 VAL A O 1
ATOM 1389 N N . ASP A 1 172 ? 3.704 -0.518 15.412 1.00 87.19 172 ASP A N 1
ATOM 1390 C CA . ASP A 1 172 ? 5.036 -0.089 15.013 1.00 87.19 172 ASP A CA 1
ATOM 1391 C C . ASP A 1 172 ? 5.609 0.854 16.075 1.00 87.19 172 ASP A C 1
ATOM 1393 O O . ASP A 1 172 ? 5.340 2.055 16.113 1.00 87.19 172 ASP A O 1
ATOM 1397 N N . VAL A 1 173 ? 6.381 0.263 16.988 1.00 83.00 173 VAL A N 1
ATOM 1398 C CA . VAL A 1 173 ? 7.097 0.980 18.055 1.00 83.00 173 VAL A CA 1
ATOM 1399 C C . VAL A 1 173 ? 8.417 1.600 17.590 1.00 83.00 173 VAL A C 1
ATOM 1401 O O . VAL A 1 173 ? 8.990 2.414 18.313 1.00 83.00 173 VAL A O 1
ATOM 1404 N N . ASN A 1 174 ? 8.911 1.200 16.412 1.00 81.12 174 ASN A N 1
ATOM 1405 C CA . ASN A 1 174 ? 10.178 1.683 15.863 1.00 81.12 174 ASN A CA 1
ATOM 1406 C C . ASN A 1 174 ? 9.976 2.912 14.969 1.00 81.12 174 ASN A C 1
ATOM 1408 O O . ASN A 1 174 ? 10.935 3.641 14.715 1.00 81.12 174 ASN A O 1
ATOM 1412 N N . SER A 1 175 ? 8.756 3.148 14.482 1.00 82.12 175 SER A N 1
ATOM 1413 C CA . SER A 1 175 ? 8.433 4.380 13.775 1.00 82.12 175 SER A CA 1
ATOM 1414 C C . SER A 1 175 ? 8.463 5.589 14.709 1.00 82.12 175 SER A C 1
ATOM 1416 O O . SER A 1 175 ? 8.185 5.499 15.907 1.00 82.12 175 SER A O 1
ATOM 1418 N N . ASN A 1 176 ? 8.779 6.752 14.141 1.00 82.94 176 ASN A N 1
ATOM 1419 C CA . ASN A 1 176 ? 8.698 8.033 14.828 1.00 82.94 176 ASN A CA 1
ATOM 1420 C C . ASN A 1 176 ? 7.769 8.974 14.036 1.00 82.94 176 ASN A C 1
ATOM 1422 O O . ASN A 1 176 ? 8.192 9.478 12.993 1.00 82.94 176 ASN A O 1
ATOM 1426 N N . PRO A 1 177 ? 6.526 9.218 14.492 1.00 86.19 177 PRO A N 1
ATOM 1427 C CA . PRO A 1 177 ? 5.917 8.726 15.736 1.00 86.19 177 PRO A CA 1
ATOM 1428 C C . PRO A 1 177 ? 5.547 7.231 15.711 1.00 86.19 177 PRO A C 1
ATOM 1430 O O . PRO A 1 177 ? 5.388 6.632 14.645 1.00 86.19 177 PRO A O 1
ATOM 1433 N N . ARG A 1 178 ? 5.408 6.627 16.901 1.00 89.38 178 ARG A N 1
ATOM 1434 C CA . ARG A 1 178 ? 4.898 5.252 17.073 1.00 89.38 178 ARG A CA 1
ATOM 1435 C C . ARG A 1 178 ? 3.445 5.184 16.610 1.00 89.38 178 ARG A C 1
ATOM 1437 O O . ARG A 1 178 ? 2.721 6.159 16.804 1.00 89.38 178 ARG A O 1
ATOM 1444 N N . LYS A 1 179 ? 3.005 4.065 16.034 1.00 91.75 179 LYS A N 1
ATOM 1445 C CA . LYS A 1 179 ? 1.673 3.978 15.406 1.00 91.75 179 LYS A CA 1
ATOM 1446 C C . LYS A 1 179 ? 1.003 2.616 15.539 1.00 91.75 179 LYS A C 1
ATOM 1448 O O . LYS A 1 179 ? 1.667 1.584 15.656 1.00 91.75 179 LYS A O 1
ATOM 1453 N N . PHE A 1 180 ? -0.320 2.631 15.439 1.00 93.12 180 PHE A N 1
ATOM 1454 C CA . PHE A 1 180 ? -1.145 1.459 15.187 1.00 93.12 180 PHE A CA 1
ATOM 1455 C C . PHE A 1 180 ? -1.568 1.424 13.724 1.00 93.12 180 PHE A C 1
ATOM 1457 O O . PHE A 1 180 ? -1.955 2.443 13.156 1.00 93.12 180 PHE A O 1
ATOM 1464 N N . GLN A 1 181 ? -1.540 0.241 13.123 1.00 93.25 181 GLN A N 1
ATOM 1465 C CA . GLN A 1 181 ? -2.008 0.016 11.763 1.00 93.25 181 GLN A CA 1
ATOM 1466 C C . GLN A 1 181 ? -2.945 -1.187 11.731 1.00 93.25 181 GLN A C 1
ATOM 1468 O O . GLN A 1 181 ? -2.545 -2.303 12.043 1.00 93.25 181 GLN A O 1
ATOM 1473 N N . LEU A 1 182 ? -4.186 -0.965 11.307 1.00 92.50 182 LEU A N 1
ATOM 1474 C CA . LEU A 1 182 ? -5.150 -2.024 11.047 1.00 92.50 182 LEU A CA 1
ATOM 1475 C C . LEU A 1 182 ? -4.975 -2.504 9.602 1.00 92.50 182 LEU A C 1
ATOM 1477 O O . LEU A 1 182 ? -5.285 -1.785 8.645 1.00 92.50 182 LEU A O 1
ATOM 1481 N N . LEU A 1 183 ? -4.457 -3.719 9.450 1.00 90.88 183 LEU A N 1
ATOM 1482 C CA . LEU A 1 183 ? -4.202 -4.372 8.174 1.00 90.88 183 LEU A CA 1
ATOM 1483 C C . LEU A 1 183 ? -5.314 -5.377 7.862 1.00 90.88 183 LEU A C 1
ATOM 1485 O O . LEU A 1 183 ? -5.581 -6.281 8.647 1.00 90.88 183 LEU A O 1
ATOM 1489 N N . CYS A 1 184 ? -5.936 -5.231 6.695 1.00 87.44 184 CYS A N 1
ATOM 1490 C CA . CYS A 1 184 ? -6.838 -6.235 6.138 1.00 87.44 184 CYS A CA 1
ATOM 1491 C C . CYS A 1 184 ? -6.001 -7.310 5.438 1.00 87.44 184 CYS A C 1
ATOM 1493 O O . CYS A 1 184 ? -5.318 -7.007 4.461 1.00 87.44 184 CYS A O 1
ATOM 1495 N N . LEU A 1 185 ? -6.035 -8.537 5.950 1.00 85.94 185 LEU A N 1
ATOM 1496 C CA . LEU A 1 185 ? -5.321 -9.683 5.388 1.00 85.94 185 LEU A CA 1
ATOM 1497 C C . LEU A 1 185 ? -6.057 -10.281 4.188 1.00 85.94 185 LEU A C 1
ATOM 1499 O O . LEU A 1 185 ? -5.422 -10.745 3.246 1.00 85.94 185 LEU A O 1
ATOM 1503 N N . ASN A 1 186 ? -7.391 -10.260 4.225 1.00 81.69 186 ASN A N 1
ATOM 1504 C CA . ASN A 1 186 ? -8.236 -10.803 3.172 1.00 81.69 186 ASN A CA 1
ATOM 1505 C C . ASN A 1 186 ? -9.371 -9.827 2.836 1.00 81.69 186 ASN A C 1
ATOM 1507 O O . ASN A 1 186 ? -10.281 -9.599 3.632 1.00 81.69 186 ASN A O 1
ATOM 1511 N N . GLY A 1 187 ? -9.318 -9.247 1.635 1.00 77.56 187 GLY A N 1
ATOM 1512 C CA . GLY A 1 187 ? -10.367 -8.360 1.119 1.00 77.56 187 GLY A CA 1
ATOM 1513 C C . GLY A 1 187 ? -11.596 -9.095 0.566 1.00 77.56 187 GLY A C 1
ATOM 1514 O O . GLY A 1 187 ? -12.575 -8.440 0.197 1.00 77.56 187 GLY A O 1
ATOM 1515 N N . GLY A 1 188 ? -11.550 -10.428 0.496 1.00 79.31 188 GLY A N 1
ATOM 1516 C CA . GLY A 1 188 ? -12.563 -11.278 -0.118 1.00 79.31 188 GLY A CA 1
ATOM 1517 C C . GLY A 1 188 ? -13.943 -11.144 0.514 1.00 79.31 188 GLY A C 1
ATOM 1518 O O . GLY A 1 188 ? -14.905 -10.978 -0.221 1.00 79.31 188 GLY A O 1
ATOM 1519 N N . GLU A 1 189 ? -14.063 -11.069 1.843 1.00 74.81 189 GLU A N 1
ATOM 1520 C CA . GLU A 1 189 ? -15.369 -10.912 2.516 1.00 74.81 189 GLU A CA 1
ATOM 1521 C C . GLU A 1 189 ? -16.112 -9.640 2.088 1.00 74.81 189 GLU A C 1
ATOM 1523 O O . GLU A 1 189 ? -17.318 -9.644 1.825 1.00 74.81 189 GLU A O 1
ATOM 1528 N N . LYS A 1 190 ? -15.384 -8.522 1.971 1.00 78.94 190 LYS A N 1
ATOM 1529 C CA . LYS A 1 190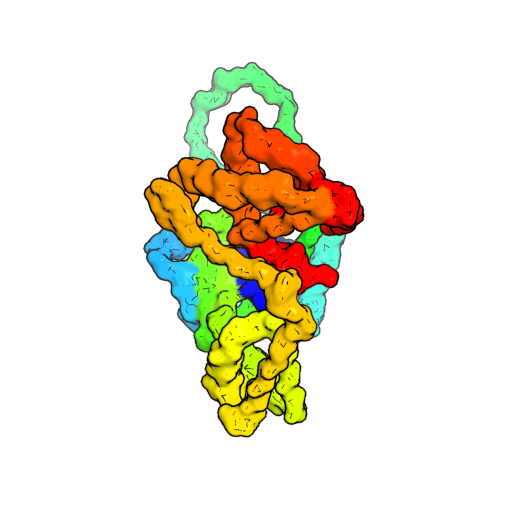 ? -15.976 -7.262 1.505 1.00 78.94 190 LYS A CA 1
ATOM 1530 C C . LYS A 1 190 ? -16.423 -7.392 0.057 1.00 78.94 190 LYS A C 1
ATOM 1532 O O . LYS A 1 190 ? -17.508 -6.926 -0.292 1.00 78.94 190 LYS A O 1
ATOM 1537 N N . PHE A 1 191 ? -15.617 -8.046 -0.771 1.00 86.06 191 PHE A N 1
ATOM 1538 C CA . PHE A 1 191 ? -15.956 -8.288 -2.164 1.00 86.06 191 PHE A CA 1
ATOM 1539 C C . PHE A 1 191 ? -17.142 -9.257 -2.320 1.00 86.06 191 PHE A C 1
ATOM 1541 O O . PHE A 1 191 ? -18.033 -8.995 -3.125 1.00 86.06 191 PHE A O 1
ATOM 1548 N N . ALA A 1 192 ? -17.253 -10.277 -1.468 1.00 86.81 192 ALA A N 1
ATOM 1549 C CA . ALA A 1 192 ? -18.377 -11.209 -1.410 1.00 86.81 192 ALA A CA 1
ATOM 1550 C C . ALA A 1 192 ? -19.711 -10.482 -1.189 1.00 86.81 192 ALA A C 1
ATOM 1552 O O . ALA A 1 192 ? -20.725 -10.802 -1.814 1.00 86.81 192 ALA A O 1
ATOM 1553 N N . SER A 1 193 ? -19.709 -9.433 -0.359 1.00 85.31 193 SER A N 1
ATOM 1554 C CA . SER A 1 193 ? -20.896 -8.596 -0.141 1.00 85.31 193 SER A CA 1
ATOM 1555 C C . SER A 1 193 ? -21.347 -7.844 -1.404 1.00 85.31 193 SER A C 1
ATOM 1557 O O . SER A 1 193 ? -22.537 -7.594 -1.582 1.00 85.31 193 SER A O 1
ATOM 1559 N N . ILE A 1 194 ? -20.411 -7.496 -2.294 1.00 88.75 194 ILE A N 1
ATOM 1560 C CA . ILE A 1 194 ? -20.699 -6.830 -3.570 1.00 88.75 194 ILE A CA 1
ATOM 1561 C C . ILE A 1 194 ? -21.252 -7.852 -4.561 1.00 88.75 194 ILE A C 1
ATOM 1563 O O . ILE A 1 194 ? -22.307 -7.627 -5.150 1.00 88.75 194 ILE A O 1
ATOM 1567 N N . VAL A 1 195 ? -20.567 -8.989 -4.700 1.00 90.19 195 VAL A N 1
ATOM 1568 C CA . VAL A 1 195 ? -20.971 -10.082 -5.593 1.00 90.19 195 VAL A CA 1
ATOM 1569 C C . VAL A 1 195 ? -22.373 -10.588 -5.247 1.00 90.19 195 VAL A C 1
ATOM 1571 O O . VAL A 1 195 ? -23.204 -10.727 -6.136 1.00 90.19 195 VAL A O 1
ATOM 1574 N N . SER A 1 196 ? -22.660 -10.835 -3.967 1.00 87.88 196 SER A N 1
ATOM 1575 C CA . SER A 1 196 ? -23.954 -11.381 -3.522 1.00 87.88 196 SER A CA 1
ATOM 1576 C C . SER A 1 196 ? -25.139 -10.443 -3.765 1.00 87.88 196 SER A C 1
ATOM 1578 O O . SER A 1 196 ? -26.255 -10.910 -3.981 1.00 87.88 196 SER A O 1
ATOM 1580 N N . LYS A 1 197 ? -24.914 -9.123 -3.749 1.00 90.50 197 LYS A N 1
ATOM 1581 C CA . LYS A 1 197 ? -25.950 -8.114 -4.026 1.00 90.50 197 LYS A CA 1
ATOM 1582 C C . LYS A 1 197 ? -26.145 -7.858 -5.520 1.00 90.50 197 LYS A C 1
ATOM 1584 O O . LYS A 1 197 ? -27.201 -7.371 -5.921 1.00 90.50 197 LYS A O 1
ATOM 1589 N N . ALA A 1 198 ? -25.135 -8.135 -6.340 1.00 92.19 198 ALA A N 1
ATOM 1590 C CA . ALA A 1 198 ? -25.196 -7.930 -7.777 1.00 92.19 198 ALA A CA 1
ATOM 1591 C C . ALA A 1 198 ? -25.912 -9.098 -8.477 1.00 92.19 198 ALA A C 1
ATOM 1593 O O . ALA A 1 198 ? -25.739 -10.260 -8.125 1.00 92.19 198 ALA A O 1
ATOM 1594 N N . LYS A 1 199 ? -26.677 -8.803 -9.538 1.00 91.31 199 LYS A N 1
ATOM 1595 C CA . LYS A 1 199 ? -27.217 -9.854 -10.426 1.00 91.31 199 LYS A CA 1
ATOM 1596 C C . LYS A 1 199 ? -26.098 -10.560 -11.200 1.00 91.31 199 LYS A C 1
ATOM 1598 O O . LYS A 1 199 ? -26.143 -11.769 -11.403 1.00 91.31 199 LYS A O 1
ATOM 1603 N N . SER A 1 200 ? -25.099 -9.788 -11.618 1.00 91.88 200 SER A N 1
ATOM 1604 C CA . SER A 1 200 ? -23.907 -10.244 -12.328 1.00 91.88 200 SER A CA 1
ATOM 1605 C C . SER A 1 200 ? -22.746 -9.301 -12.027 1.00 91.88 200 SER A C 1
ATOM 1607 O O . SER A 1 200 ? -22.922 -8.082 -12.056 1.00 91.88 200 SER A O 1
ATOM 1609 N N . THR A 1 201 ? -21.559 -9.854 -11.791 1.00 91.81 201 THR A N 1
ATOM 1610 C CA . THR A 1 201 ? -20.312 -9.095 -11.632 1.00 91.81 201 THR A CA 1
ATOM 1611 C C . THR A 1 201 ? -19.404 -9.412 -12.809 1.00 91.81 201 THR A C 1
ATOM 1613 O O . THR A 1 201 ? -19.124 -10.578 -13.069 1.00 91.81 201 THR A O 1
ATOM 1616 N N . ILE A 1 202 ? -18.958 -8.380 -13.525 1.00 93.38 202 ILE A N 1
ATOM 1617 C CA . ILE A 1 202 ? -18.078 -8.516 -14.687 1.00 93.38 202 ILE A CA 1
ATOM 1618 C C . ILE A 1 202 ? -16.738 -7.880 -14.322 1.00 93.38 202 ILE A C 1
ATOM 1620 O O . ILE A 1 202 ? -16.685 -6.703 -13.970 1.00 93.38 202 ILE A O 1
ATOM 1624 N N . LEU A 1 203 ? -15.669 -8.673 -14.380 1.00 91.75 203 LEU A N 1
ATOM 1625 C CA . LEU A 1 203 ? -14.300 -8.225 -14.147 1.00 91.75 203 LEU A CA 1
ATOM 1626 C C . LEU A 1 203 ? -13.573 -8.158 -15.492 1.00 91.75 203 LEU A C 1
ATOM 1628 O O . LEU A 1 203 ? -13.501 -9.163 -16.194 1.00 91.75 203 LEU A O 1
ATOM 1632 N N . ILE A 1 204 ? -13.069 -6.978 -15.859 1.00 91.31 204 ILE A N 1
ATOM 1633 C CA . ILE A 1 204 ? -12.401 -6.726 -17.143 1.00 91.31 204 ILE A CA 1
ATOM 1634 C C . ILE A 1 204 ? -11.070 -6.037 -16.866 1.00 91.31 204 ILE A C 1
ATOM 1636 O O . ILE A 1 204 ? -11.024 -5.057 -16.125 1.00 91.31 204 ILE A O 1
ATOM 1640 N N . GLY A 1 205 ? -10.000 -6.515 -17.495 1.00 89.00 205 GLY A N 1
ATOM 1641 C CA . GLY A 1 205 ? -8.690 -5.884 -17.416 1.00 89.00 205 GLY A CA 1
ATOM 1642 C C . GLY A 1 205 ? -7.698 -6.510 -18.389 1.00 89.00 205 GLY A C 1
ATOM 1643 O O . GLY A 1 205 ? -7.776 -7.698 -18.689 1.00 89.00 205 GLY A O 1
ATOM 1644 N N . GLY A 1 206 ? -6.760 -5.698 -18.881 1.00 86.44 206 GLY A N 1
ATOM 1645 C CA . GLY A 1 206 ? -5.751 -6.130 -19.857 1.00 86.44 206 GLY A CA 1
ATOM 1646 C C . GLY A 1 206 ? -4.591 -6.938 -19.264 1.00 86.44 206 GLY A C 1
ATOM 1647 O O . GLY A 1 206 ? -3.866 -7.591 -20.002 1.00 86.44 206 GLY A O 1
ATOM 1648 N N . THR A 1 207 ? -4.411 -6.919 -17.939 1.00 86.50 207 THR A N 1
ATOM 1649 C CA . THR A 1 207 ? -3.246 -7.501 -17.239 1.00 86.50 207 THR A CA 1
ATOM 1650 C C . THR A 1 207 ? -3.637 -8.492 -16.135 1.00 86.50 207 THR A C 1
ATOM 1652 O O . THR A 1 207 ? -2.873 -8.746 -15.211 1.00 86.50 207 THR A O 1
ATOM 1655 N N . MET A 1 208 ? -4.837 -9.080 -16.212 1.00 85.62 208 MET A N 1
ATOM 1656 C CA . MET A 1 208 ? -5.397 -9.937 -15.150 1.00 85.62 208 MET A CA 1
ATOM 1657 C C . MET A 1 208 ? -4.905 -11.396 -15.172 1.00 85.62 208 MET A C 1
ATOM 1659 O O . MET A 1 208 ? -5.368 -12.215 -14.376 1.00 85.62 208 MET A O 1
ATOM 1663 N N . ARG A 1 209 ? -4.001 -11.755 -16.093 1.00 86.81 209 ARG A N 1
ATOM 1664 C CA . ARG A 1 209 ? -3.430 -13.106 -16.191 1.00 86.81 209 ARG A CA 1
ATOM 1665 C C . ARG A 1 209 ? -2.193 -13.235 -15.282 1.00 86.81 209 ARG A C 1
ATOM 1667 O O . ARG A 1 209 ? -1.363 -12.330 -15.282 1.00 86.81 209 ARG A O 1
ATOM 1674 N N . PRO A 1 210 ? -2.024 -14.366 -14.569 1.00 88.50 210 PRO A N 1
ATOM 1675 C CA . PRO A 1 210 ? -2.928 -15.521 -14.497 1.00 88.50 210 PRO A CA 1
ATOM 1676 C C . PRO A 1 210 ? -4.169 -15.261 -13.617 1.00 88.50 210 PRO A C 1
ATOM 1678 O O . PRO A 1 210 ? -4.074 -14.695 -12.532 1.00 88.50 210 PRO A O 1
ATOM 1681 N N . THR A 1 211 ? -5.339 -15.748 -14.047 1.00 88.56 211 THR A N 1
ATOM 1682 C CA . THR A 1 211 ? -6.633 -15.528 -13.363 1.00 88.56 211 THR A CA 1
ATOM 1683 C C . THR A 1 211 ? -6.833 -16.419 -12.133 1.00 88.56 211 THR A C 1
ATOM 1685 O O . THR A 1 211 ? -7.814 -16.265 -11.410 1.00 88.56 211 THR A O 1
ATOM 1688 N N . ASN A 1 212 ? -5.901 -17.332 -11.843 1.00 90.50 212 ASN A N 1
ATOM 1689 C CA . ASN A 1 212 ? -5.998 -18.313 -10.759 1.00 90.50 212 ASN A CA 1
ATOM 1690 C C . ASN A 1 212 ? -6.246 -17.665 -9.391 1.00 90.50 212 ASN A C 1
ATOM 1692 O O . ASN A 1 212 ? -7.048 -18.177 -8.612 1.00 90.50 212 ASN A O 1
ATOM 1696 N N . LEU A 1 213 ? -5.586 -16.536 -9.107 1.00 87.75 213 LEU A N 1
ATOM 1697 C CA . LEU A 1 213 ? -5.771 -15.798 -7.855 1.00 87.75 213 LEU A CA 1
ATOM 1698 C C . LEU A 1 213 ? -7.194 -15.247 -7.738 1.00 87.75 213 LEU A C 1
ATOM 1700 O O . LEU A 1 213 ? -7.817 -15.363 -6.688 1.00 87.75 213 LEU A O 1
ATOM 1704 N N . ILE A 1 214 ? -7.730 -14.718 -8.837 1.00 89.25 214 ILE A N 1
ATOM 1705 C CA . ILE A 1 214 ? -9.079 -14.152 -8.902 1.00 89.25 214 ILE A CA 1
ATOM 1706 C C . ILE A 1 214 ? -10.117 -15.260 -8.754 1.00 89.25 214 ILE A C 1
ATOM 1708 O O . ILE A 1 214 ? -11.028 -15.152 -7.940 1.00 89.25 214 ILE A O 1
ATOM 1712 N N . THR A 1 215 ? -9.952 -16.367 -9.477 1.00 89.94 215 THR A N 1
ATOM 1713 C CA . THR A 1 215 ? -10.833 -17.533 -9.356 1.00 89.94 215 THR A CA 1
ATOM 1714 C C . THR A 1 215 ? -10.784 -18.119 -7.945 1.00 89.94 215 THR A C 1
ATOM 1716 O O . THR A 1 215 ? -11.821 -18.494 -7.399 1.00 89.94 215 THR A O 1
ATOM 1719 N N . SER A 1 216 ? -9.606 -18.164 -7.312 1.00 89.19 216 SER A N 1
ATOM 1720 C CA . SER A 1 216 ? -9.472 -18.611 -5.922 1.00 89.19 216 SER A CA 1
ATOM 1721 C C . SER A 1 216 ? -10.194 -17.667 -4.959 1.00 89.19 216 SER A C 1
ATOM 1723 O O . SER A 1 216 ? -10.912 -18.154 -4.095 1.00 89.19 216 SER A O 1
ATOM 1725 N N . LEU A 1 217 ? -10.057 -16.349 -5.133 1.00 88.56 217 LEU A N 1
ATOM 1726 C CA . LEU A 1 217 ? -10.752 -15.338 -4.327 1.00 88.56 217 LEU A CA 1
ATOM 1727 C C . LEU A 1 217 ? -12.280 -15.481 -4.448 1.00 88.56 217 LEU A C 1
ATOM 1729 O O . LEU A 1 217 ? -13.004 -15.502 -3.456 1.00 88.56 217 LEU A O 1
ATOM 1733 N N . LEU A 1 218 ? -12.784 -15.623 -5.676 1.00 90.19 218 LEU A N 1
ATOM 1734 C CA . LEU A 1 218 ? -14.214 -15.772 -5.954 1.00 90.19 218 LEU A CA 1
ATOM 1735 C C . LEU A 1 218 ? -14.790 -17.071 -5.367 1.00 90.19 218 LEU A C 1
ATOM 1737 O O . LEU A 1 218 ? -15.890 -17.071 -4.821 1.00 90.19 218 LEU A O 1
ATOM 1741 N N . THR A 1 219 ? -14.057 -18.178 -5.470 1.00 91.00 219 THR A N 1
ATOM 1742 C CA . THR A 1 219 ? -14.542 -19.487 -5.002 1.00 91.00 219 THR A CA 1
ATOM 1743 C C . THR A 1 219 ? -14.397 -19.657 -3.493 1.00 91.00 219 THR A C 1
ATOM 1745 O O . THR A 1 219 ? -15.367 -20.010 -2.830 1.00 91.00 219 THR A O 1
ATOM 1748 N N . LYS A 1 220 ? -13.209 -19.391 -2.935 1.00 88.81 220 LYS A N 1
ATOM 1749 C CA . LYS A 1 220 ? -12.911 -19.618 -1.513 1.00 88.81 220 LYS A CA 1
ATOM 1750 C C . LYS A 1 220 ? -13.453 -18.514 -0.619 1.00 88.81 220 LYS A C 1
ATOM 1752 O O . LYS A 1 220 ? -14.086 -18.819 0.384 1.00 88.81 220 LYS A O 1
ATOM 1757 N N . ASP A 1 221 ? -13.225 -17.255 -0.987 1.00 85.19 221 ASP A N 1
ATOM 1758 C CA . ASP A 1 221 ? -13.531 -16.126 -0.103 1.00 85.19 221 ASP A CA 1
ATOM 1759 C C . ASP A 1 221 ? -14.926 -15.541 -0.356 1.00 85.19 221 ASP A C 1
ATOM 1761 O O . ASP A 1 221 ? -15.546 -15.004 0.558 1.00 85.19 221 ASP A O 1
ATOM 1765 N N . CYS A 1 222 ? -15.445 -15.659 -1.585 1.00 87.88 222 CYS A N 1
ATOM 1766 C CA . CYS A 1 222 ? -16.805 -15.216 -1.918 1.00 87.88 222 CYS A CA 1
ATOM 1767 C C . CYS A 1 222 ? -17.839 -16.350 -1.968 1.00 87.88 222 CYS A C 1
ATOM 1769 O O . CYS A 1 222 ? -19.027 -16.066 -2.125 1.00 87.88 222 CYS A O 1
ATOM 1771 N N . GLY A 1 223 ? -17.417 -17.614 -1.850 1.00 87.69 223 GLY A N 1
ATOM 1772 C CA . GLY A 1 223 ? -18.316 -18.773 -1.860 1.00 87.69 223 GLY A CA 1
ATOM 1773 C C . GLY A 1 223 ? -19.048 -18.992 -3.188 1.00 87.69 223 GLY A C 1
ATOM 1774 O O . GLY A 1 223 ? -20.117 -19.601 -3.211 1.00 87.69 223 GLY A O 1
ATOM 1775 N N . ILE A 1 224 ? -18.522 -18.466 -4.299 1.00 90.12 224 ILE A N 1
ATOM 1776 C CA . ILE A 1 224 ? -19.144 -18.626 -5.614 1.00 90.12 224 ILE A CA 1
ATOM 1777 C C . ILE A 1 224 ? -18.803 -20.011 -6.160 1.00 90.12 224 ILE A C 1
ATOM 1779 O O . ILE A 1 224 ? -17.633 -20.380 -6.258 1.00 90.12 224 ILE A O 1
ATOM 1783 N N . ASP A 1 225 ? -19.823 -20.754 -6.586 1.00 90.75 225 ASP A N 1
ATOM 1784 C CA . ASP A 1 225 ? -19.618 -21.993 -7.332 1.00 90.75 225 ASP A CA 1
ATOM 1785 C C . ASP A 1 225 ? -18.815 -21.708 -8.610 1.00 90.75 225 ASP A C 1
ATOM 1787 O O . ASP A 1 225 ? -19.165 -20.834 -9.408 1.00 90.75 225 ASP A O 1
ATOM 1791 N N . LYS A 1 226 ? -17.748 -22.479 -8.825 1.00 90.31 226 LYS A N 1
ATOM 1792 C CA . LYS A 1 226 ? -16.885 -22.383 -10.003 1.00 90.31 226 LYS A CA 1
ATOM 1793 C C . LYS A 1 226 ? -17.670 -22.452 -11.319 1.00 90.31 226 LYS A C 1
ATOM 1795 O O . LYS A 1 226 ? -17.288 -21.779 -12.269 1.00 90.31 226 LYS A O 1
ATOM 1800 N N . ASN A 1 227 ? -18.785 -23.183 -11.369 1.00 92.44 227 ASN A N 1
ATOM 1801 C CA . ASN A 1 227 ? -19.650 -23.295 -12.550 1.00 92.44 227 ASN A CA 1
ATOM 1802 C C . ASN A 1 227 ? -20.331 -21.972 -12.939 1.00 92.44 227 ASN A C 1
ATOM 1804 O O . ASN A 1 227 ? -20.801 -21.820 -14.063 1.00 92.44 227 ASN A O 1
ATOM 1808 N N . ARG A 1 228 ? -20.391 -21.002 -12.019 1.00 91.00 228 ARG A N 1
ATOM 1809 C CA . ARG A 1 228 ? -20.911 -19.652 -12.274 1.00 91.00 228 ARG A CA 1
ATOM 1810 C C . ARG A 1 228 ? -19.841 -18.668 -12.748 1.00 91.00 228 ARG A C 1
ATOM 1812 O O . ARG A 1 228 ? -20.171 -17.515 -13.022 1.00 91.00 228 ARG A O 1
ATOM 1819 N N . ILE A 1 229 ? -18.578 -19.087 -12.802 1.00 92.94 229 ILE A N 1
ATOM 1820 C CA . ILE A 1 229 ? -17.454 -18.240 -13.193 1.00 92.94 229 ILE A CA 1
ATOM 1821 C C . ILE A 1 229 ? -17.150 -18.492 -14.667 1.00 92.94 229 ILE A C 1
ATOM 1823 O O . ILE A 1 229 ? -16.790 -19.599 -15.059 1.00 92.94 229 ILE A O 1
ATOM 1827 N N . ILE A 1 230 ? -17.268 -17.440 -15.474 1.00 93.38 230 ILE A N 1
ATOM 1828 C CA . ILE A 1 230 ? -16.907 -17.451 -16.891 1.00 93.38 230 ILE A CA 1
ATOM 1829 C C . ILE A 1 230 ? -15.590 -16.679 -17.029 1.00 93.38 230 ILE A C 1
ATOM 1831 O O . ILE A 1 230 ? -15.557 -15.474 -16.785 1.00 93.38 230 ILE A O 1
ATOM 1835 N N . ASP A 1 231 ? -14.510 -17.377 -17.389 1.00 92.44 231 ASP A N 1
ATOM 1836 C CA . ASP A 1 231 ? -13.188 -16.796 -17.669 1.00 92.44 231 ASP A CA 1
ATOM 1837 C C . ASP A 1 231 ? -12.950 -16.821 -19.181 1.00 92.44 231 ASP A C 1
ATOM 1839 O O . ASP A 1 231 ? -12.731 -17.883 -19.762 1.00 92.44 231 ASP A O 1
ATOM 1843 N N . ASN A 1 232 ? -12.994 -15.641 -19.800 1.00 91.50 232 ASN A N 1
ATOM 1844 C CA . ASN A 1 232 ? -12.645 -15.442 -21.200 1.00 91.50 232 ASN A CA 1
ATOM 1845 C C . ASN A 1 232 ? -11.411 -14.543 -21.287 1.00 91.50 232 ASN A C 1
ATOM 1847 O O . ASN A 1 232 ? -11.331 -13.513 -20.618 1.00 91.50 232 ASN A O 1
ATOM 1851 N N . SER A 1 233 ? -10.476 -14.903 -22.162 1.00 89.38 233 SER A N 1
ATOM 1852 C CA . SER A 1 233 ? -9.344 -14.059 -22.542 1.00 89.38 233 SER A CA 1
ATOM 1853 C C . SER A 1 233 ? -9.300 -13.964 -24.049 1.00 89.38 233 SER A C 1
ATOM 1855 O O . SER A 1 233 ? -9.517 -14.956 -24.740 1.00 89.38 233 SER A O 1
ATOM 1857 N N . TYR A 1 234 ? -9.017 -12.765 -24.528 1.00 87.94 234 TYR A N 1
ATOM 1858 C CA . TYR A 1 234 ? -8.924 -12.461 -25.944 1.00 87.94 234 TYR A CA 1
ATOM 1859 C C . TYR A 1 234 ? -7.489 -12.071 -26.256 1.00 87.94 234 TYR A C 1
ATOM 1861 O O . TYR A 1 234 ? -6.824 -11.443 -25.426 1.00 87.94 234 TYR A O 1
ATOM 1869 N N . ASP A 1 235 ? -7.021 -12.468 -27.432 1.00 82.06 235 ASP A N 1
ATOM 1870 C CA . ASP A 1 235 ? -5.678 -12.133 -27.875 1.00 82.06 235 ASP A CA 1
ATOM 1871 C C . ASP A 1 235 ? -5.521 -10.629 -28.096 1.00 82.06 235 ASP A C 1
ATOM 1873 O O . ASP A 1 235 ? -6.478 -9.868 -28.276 1.00 82.06 235 ASP A O 1
ATOM 1877 N N . HIS A 1 236 ? -4.267 -10.199 -28.045 1.00 80.06 236 HIS A N 1
ATOM 1878 C CA . HIS A 1 236 ? -3.911 -8.806 -28.203 1.00 80.06 236 HIS A CA 1
ATOM 1879 C C . HIS A 1 236 ? -4.185 -8.332 -29.641 1.00 80.06 236 HIS A C 1
ATOM 1881 O O . HIS A 1 236 ? -3.857 -9.024 -30.600 1.00 80.06 236 HIS A O 1
ATOM 1887 N N . ILE A 1 237 ? -4.760 -7.134 -29.802 1.00 84.25 237 ILE A N 1
ATOM 1888 C CA . ILE A 1 237 ? -5.093 -6.577 -31.131 1.00 84.25 237 ILE A CA 1
ATOM 1889 C C . ILE A 1 237 ? -3.823 -6.158 -31.895 1.00 84.25 237 ILE A C 1
ATOM 1891 O O . ILE A 1 237 ? -3.801 -6.151 -33.124 1.00 84.25 237 ILE A O 1
ATOM 1895 N N . ILE A 1 238 ? -2.753 -5.793 -31.178 1.00 83.81 238 ILE A N 1
ATOM 1896 C CA . ILE A 1 238 ? -1.473 -5.424 -31.798 1.00 83.81 238 ILE A CA 1
ATOM 1897 C C . ILE A 1 238 ? -0.725 -6.685 -32.231 1.00 83.81 238 ILE A C 1
ATOM 1899 O O . ILE A 1 238 ? -0.448 -7.549 -31.400 1.00 83.81 238 ILE A O 1
ATOM 1903 N N . ASP A 1 239 ? -0.351 -6.720 -33.510 1.00 86.50 239 ASP A N 1
ATOM 1904 C CA . ASP A 1 239 ? 0.497 -7.747 -34.116 1.00 86.50 239 ASP A CA 1
ATOM 1905 C C . ASP A 1 239 ? 1.815 -7.933 -33.339 1.00 86.50 239 ASP A C 1
ATOM 1907 O O . ASP A 1 239 ? 2.476 -6.957 -32.968 1.00 86.50 239 ASP A O 1
ATOM 1911 N N . ALA A 1 240 ? 2.222 -9.188 -33.125 1.00 84.06 240 ALA A N 1
ATOM 1912 C CA . ALA A 1 240 ? 3.442 -9.544 -32.400 1.00 84.06 240 ALA A CA 1
ATOM 1913 C C . ALA A 1 240 ? 4.716 -8.919 -33.003 1.00 84.06 240 ALA A C 1
ATOM 1915 O O . ALA A 1 240 ? 5.687 -8.690 -32.291 1.00 84.06 240 ALA A O 1
ATOM 1916 N N . THR A 1 241 ? 4.727 -8.584 -34.294 1.00 87.69 241 THR A N 1
ATOM 1917 C CA . THR A 1 241 ? 5.847 -7.885 -34.946 1.00 87.69 241 THR A CA 1
ATOM 1918 C C . THR A 1 241 ? 6.068 -6.464 -34.417 1.00 87.69 241 THR A C 1
ATOM 1920 O O . THR A 1 241 ? 7.201 -5.977 -34.442 1.00 87.69 241 THR A O 1
ATOM 1923 N N .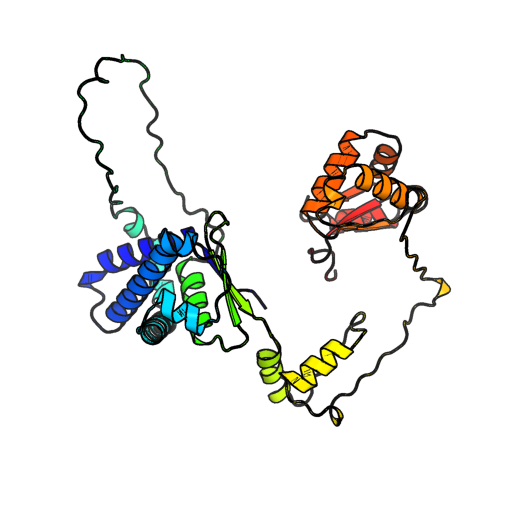 ASN A 1 242 ? 5.023 -5.821 -33.886 1.00 88.38 242 ASN A N 1
ATOM 1924 C CA . ASN A 1 242 ? 5.076 -4.467 -33.328 1.00 88.38 242 ASN A CA 1
ATOM 1925 C C . ASN A 1 242 ? 5.448 -4.443 -31.836 1.00 88.38 242 ASN A C 1
ATOM 1927 O O . ASN A 1 242 ? 5.639 -3.362 -31.276 1.00 88.38 242 ASN A O 1
ATOM 1931 N N . LEU A 1 243 ? 5.559 -5.606 -31.184 1.00 88.81 243 LEU A N 1
ATOM 1932 C CA . LEU A 1 243 ? 5.892 -5.718 -29.767 1.00 88.81 243 LEU A CA 1
ATOM 1933 C C . LEU A 1 243 ? 7.072 -6.669 -29.566 1.00 88.81 243 LEU A C 1
ATOM 1935 O O . LEU A 1 243 ? 7.000 -7.854 -29.869 1.00 88.81 243 LEU A O 1
ATOM 1939 N N . ARG A 1 244 ? 8.160 -6.163 -28.983 1.00 89.19 244 ARG A N 1
ATOM 1940 C CA . ARG A 1 244 ? 9.299 -6.996 -28.586 1.00 89.19 244 ARG A CA 1
ATOM 1941 C C . ARG A 1 244 ? 9.450 -6.993 -27.078 1.00 89.19 244 ARG A C 1
ATOM 1943 O O . ARG A 1 244 ? 9.561 -5.934 -26.468 1.00 89.19 244 ARG A O 1
ATOM 1950 N N . ILE A 1 245 ? 9.481 -8.190 -26.504 1.00 90.38 245 ILE A N 1
ATOM 1951 C CA . ILE A 1 245 ? 9.713 -8.420 -25.081 1.00 90.38 245 ILE A CA 1
ATOM 1952 C C . ILE A 1 245 ? 11.097 -9.049 -24.946 1.00 90.38 245 ILE A C 1
ATOM 1954 O O . ILE A 1 245 ? 11.396 -10.040 -25.609 1.00 90.38 245 ILE A O 1
ATOM 1958 N N . VAL A 1 246 ? 11.942 -8.454 -24.108 1.00 91.06 246 VAL A N 1
ATOM 1959 C CA . VAL A 1 246 ? 13.297 -8.937 -23.829 1.00 91.06 246 VAL A CA 1
ATOM 1960 C C . VAL A 1 246 ? 13.472 -9.005 -22.317 1.00 91.06 246 VAL A C 1
ATOM 1962 O O . VAL A 1 246 ? 13.213 -8.020 -21.627 1.00 91.06 246 VAL A O 1
ATOM 1965 N N . SER A 1 247 ? 13.905 -10.163 -21.818 1.00 93.00 247 SER A N 1
ATOM 1966 C CA . SER A 1 247 ? 14.342 -10.347 -20.431 1.00 93.00 247 SER A CA 1
ATOM 1967 C C . SER A 1 247 ? 15.863 -10.223 -20.383 1.00 93.00 247 SER A C 1
ATOM 1969 O O . SER A 1 247 ? 16.550 -10.843 -21.195 1.00 93.00 247 SER A O 1
ATOM 1971 N N . ILE A 1 248 ? 16.386 -9.403 -19.469 1.00 92.25 248 ILE A N 1
ATOM 1972 C CA . ILE A 1 248 ? 17.826 -9.271 -19.213 1.00 92.25 248 ILE A CA 1
ATOM 1973 C C . ILE A 1 248 ? 18.067 -9.777 -17.794 1.00 92.25 248 ILE A C 1
ATOM 1975 O O . ILE A 1 248 ? 17.784 -9.078 -16.823 1.00 92.25 248 ILE A O 1
ATOM 1979 N N . GLU A 1 249 ? 18.539 -11.014 -17.688 1.00 92.69 249 GLU A N 1
ATOM 1980 C CA . GLU A 1 249 ? 18.691 -11.715 -16.404 1.00 92.69 249 GLU A CA 1
ATOM 1981 C C . GLU A 1 249 ? 20.127 -11.654 -15.877 1.00 92.69 249 GLU A C 1
ATOM 1983 O O . GLU A 1 249 ? 20.350 -11.666 -14.666 1.00 92.69 249 GLU A O 1
ATOM 1988 N N . GLU A 1 250 ? 21.102 -11.536 -16.776 1.00 94.06 250 GLU A N 1
ATOM 1989 C CA . GLU A 1 250 ? 22.526 -11.543 -16.465 1.00 94.06 250 GLU A CA 1
ATOM 1990 C C . GLU A 1 250 ? 23.336 -10.664 -17.428 1.00 94.06 250 GLU A C 1
ATOM 1992 O O . GLU A 1 250 ? 22.887 -10.317 -18.522 1.00 94.06 250 GLU A O 1
ATOM 1997 N N . ASP A 1 251 ? 24.540 -10.302 -16.993 1.00 91.44 251 ASP A N 1
ATOM 1998 C CA . ASP A 1 251 ? 25.581 -9.674 -17.807 1.00 91.44 251 ASP A CA 1
ATOM 1999 C C . ASP A 1 251 ? 26.882 -10.500 -17.731 1.00 91.44 251 ASP A C 1
ATOM 2001 O O . ASP A 1 251 ? 26.909 -11.602 -17.184 1.00 91.44 251 ASP A O 1
ATOM 2005 N N . SER A 1 252 ? 27.990 -9.968 -18.252 1.00 89.19 252 SER A N 1
ATOM 2006 C CA . SER A 1 252 ? 29.293 -10.650 -18.242 1.00 89.19 252 SER A CA 1
ATOM 2007 C C . SER A 1 252 ? 29.871 -10.932 -16.846 1.00 89.19 252 SER A C 1
ATOM 2009 O O . SER A 1 252 ? 30.809 -11.719 -16.733 1.00 89.19 252 SER A O 1
ATOM 2011 N N . ILE A 1 253 ? 29.348 -10.297 -15.794 1.00 90.31 253 ILE A N 1
ATOM 2012 C CA . ILE A 1 253 ? 29.760 -10.492 -14.397 1.00 90.31 253 ILE A CA 1
ATOM 2013 C C . ILE A 1 253 ? 28.885 -11.564 -13.724 1.00 90.31 253 ILE A C 1
ATOM 2015 O O . ILE A 1 253 ? 29.340 -12.232 -12.796 1.00 90.31 253 ILE A O 1
ATOM 2019 N N . GLY A 1 254 ? 27.643 -11.749 -14.183 1.00 91.81 254 GLY A N 1
ATOM 2020 C CA . GLY A 1 254 ? 26.722 -12.782 -13.707 1.00 91.81 254 GLY A CA 1
ATOM 2021 C C . GLY A 1 254 ? 25.273 -12.290 -13.598 1.00 91.81 254 GLY A C 1
ATOM 2022 O O . GLY A 1 254 ? 24.891 -11.334 -14.273 1.00 91.81 254 GLY A O 1
ATOM 2023 N N . PRO A 1 255 ? 24.447 -12.869 -12.711 1.00 92.75 255 PRO A N 1
ATOM 2024 C CA . PRO A 1 255 ? 23.041 -12.481 -12.566 1.00 92.75 255 PRO A CA 1
ATOM 2025 C C . PRO A 1 255 ? 22.835 -11.033 -12.086 1.00 92.75 255 PRO A C 1
ATOM 2027 O O . PRO A 1 255 ? 23.586 -10.520 -11.243 1.00 92.75 255 PRO A O 1
ATOM 2030 N N . LEU A 1 256 ? 21.794 -10.375 -12.599 1.00 91.75 256 LEU A N 1
ATOM 2031 C CA . LEU A 1 256 ? 21.342 -9.037 -12.205 1.00 91.75 256 LEU A CA 1
ATOM 2032 C C . LEU A 1 256 ? 20.275 -9.132 -11.106 1.00 91.75 256 LEU A C 1
ATOM 2034 O O . LEU A 1 256 ? 19.074 -9.004 -11.336 1.00 91.75 256 LEU A O 1
ATOM 2038 N N . THR A 1 257 ? 20.728 -9.345 -9.872 1.00 90.19 257 THR A N 1
ATOM 2039 C CA . THR A 1 257 ? 19.840 -9.527 -8.717 1.00 90.19 257 THR A CA 1
ATOM 2040 C C . THR A 1 257 ? 19.693 -8.234 -7.916 1.00 90.19 257 THR A C 1
ATOM 2042 O O . THR A 1 257 ? 20.650 -7.767 -7.295 1.00 90.19 257 THR A O 1
ATOM 2045 N N . PHE A 1 258 ? 18.478 -7.685 -7.847 1.00 88.88 258 PHE A N 1
ATOM 2046 C CA . PHE A 1 258 ? 18.156 -6.447 -7.123 1.00 88.88 258 PHE A CA 1
ATOM 2047 C C . PHE A 1 258 ? 17.416 -6.738 -5.807 1.00 88.88 258 PHE A C 1
ATOM 2049 O O . PHE A 1 258 ? 16.193 -6.663 -5.721 1.00 88.88 258 PHE A O 1
ATOM 2056 N N . THR A 1 259 ? 18.165 -7.077 -4.759 1.00 87.12 259 THR A N 1
ATOM 2057 C CA . THR A 1 259 ? 17.658 -7.302 -3.396 1.00 87.12 259 THR A CA 1
ATOM 2058 C C . THR A 1 259 ? 18.116 -6.180 -2.470 1.00 87.12 259 THR A C 1
ATOM 2060 O O . THR A 1 259 ? 19.073 -5.467 -2.763 1.00 87.12 259 THR A O 1
ATOM 2063 N N . HIS A 1 260 ? 17.496 -6.049 -1.295 1.00 81.25 260 HIS A N 1
ATOM 2064 C CA . HIS A 1 260 ? 17.950 -5.084 -0.286 1.00 81.25 260 HIS A CA 1
ATOM 2065 C C . HIS A 1 260 ? 19.434 -5.271 0.094 1.00 81.25 260 HIS A C 1
ATOM 2067 O O . HIS A 1 260 ? 20.128 -4.305 0.405 1.00 81.25 260 HIS A O 1
ATOM 2073 N N . THR A 1 261 ? 19.937 -6.508 0.049 1.00 83.44 261 THR A N 1
ATOM 2074 C CA . THR A 1 261 ? 21.347 -6.811 0.311 1.00 83.44 261 THR A CA 1
ATOM 2075 C C . THR A 1 261 ? 22.244 -6.378 -0.844 1.00 83.44 261 THR A C 1
ATOM 2077 O O . THR A 1 261 ? 23.236 -5.699 -0.593 1.00 83.44 261 THR A O 1
ATOM 2080 N N . SER A 1 262 ? 21.899 -6.712 -2.094 1.00 81.44 262 SER A N 1
ATOM 2081 C CA . SER A 1 262 ? 22.742 -6.360 -3.247 1.00 81.44 262 SER A CA 1
ATOM 2082 C C . SER A 1 262 ? 22.782 -4.859 -3.519 1.00 81.44 262 SER A C 1
ATOM 2084 O O . SER A 1 262 ? 23.799 -4.363 -3.980 1.00 81.44 262 SER A O 1
ATOM 2086 N N . LEU A 1 263 ? 21.748 -4.103 -3.137 1.00 84.62 263 LEU A N 1
ATOM 2087 C CA . LEU A 1 263 ? 21.746 -2.638 -3.250 1.00 84.62 263 LEU A CA 1
ATOM 2088 C C . LEU A 1 263 ? 22.755 -1.929 -2.337 1.00 84.62 263 LEU A C 1
ATOM 2090 O O . LEU A 1 263 ? 23.020 -0.742 -2.531 1.00 84.62 263 LEU A O 1
ATOM 2094 N N . LYS A 1 264 ? 23.330 -2.631 -1.352 1.00 84.12 264 LYS A N 1
ATOM 2095 C CA . LYS A 1 264 ? 24.452 -2.109 -0.558 1.00 84.12 264 LYS A CA 1
ATOM 2096 C C . LYS A 1 264 ? 25.751 -2.081 -1.359 1.00 84.12 264 LYS A C 1
ATOM 2098 O O . LYS A 1 264 ? 26.617 -1.256 -1.073 1.00 84.12 264 LYS A O 1
ATOM 2103 N N . ASP A 1 265 ? 25.880 -2.967 -2.342 1.00 85.81 265 ASP A N 1
ATOM 2104 C CA . ASP A 1 265 ? 27.001 -2.973 -3.264 1.00 85.81 265 ASP A CA 1
ATOM 2105 C C . ASP A 1 265 ? 26.714 -2.021 -4.428 1.00 85.81 265 ASP A C 1
ATOM 2107 O O . ASP A 1 265 ? 25.873 -2.273 -5.288 1.00 85.81 265 ASP A O 1
ATOM 2111 N N . LYS A 1 266 ? 27.443 -0.905 -4.471 1.00 84.69 266 LYS A N 1
ATOM 2112 C CA . LYS A 1 266 ? 27.267 0.120 -5.504 1.00 84.69 266 LYS A CA 1
ATOM 2113 C C . LYS A 1 266 ? 27.601 -0.372 -6.916 1.00 84.69 266 LYS A C 1
ATOM 2115 O O . LYS A 1 266 ? 27.183 0.272 -7.879 1.00 84.69 266 LYS A O 1
ATOM 2120 N N . THR A 1 267 ? 28.319 -1.487 -7.067 1.00 88.81 267 THR A N 1
ATOM 2121 C CA . THR A 1 267 ? 28.624 -2.057 -8.388 1.00 88.81 267 THR A CA 1
ATOM 2122 C C . THR A 1 267 ? 27.356 -2.456 -9.147 1.00 88.81 267 THR A C 1
ATOM 2124 O O . THR A 1 267 ? 27.320 -2.324 -10.370 1.00 88.81 267 THR A O 1
ATOM 2127 N N . ILE A 1 268 ? 26.273 -2.827 -8.446 1.00 91.69 268 ILE A N 1
ATOM 2128 C CA . ILE A 1 268 ? 25.004 -3.213 -9.080 1.00 91.69 268 ILE A CA 1
ATOM 2129 C C . ILE A 1 268 ? 24.368 -2.061 -9.868 1.00 91.69 268 ILE A C 1
ATOM 2131 O O . ILE A 1 268 ? 23.719 -2.285 -10.887 1.00 91.69 268 ILE A O 1
ATOM 2135 N N . PHE A 1 269 ? 24.586 -0.813 -9.442 1.00 92.06 269 PHE A N 1
ATOM 2136 C CA . PHE A 1 269 ? 24.077 0.361 -10.148 1.00 92.06 269 PHE A CA 1
ATOM 2137 C C . PHE A 1 269 ? 24.860 0.652 -11.429 1.00 92.06 269 PHE A C 1
ATOM 2139 O O . PHE A 1 269 ? 24.266 1.131 -12.392 1.00 92.06 269 PHE A O 1
ATOM 2146 N N . ASN A 1 270 ? 26.159 0.331 -11.468 1.00 91.88 270 ASN A N 1
ATOM 2147 C CA . ASN A 1 270 ? 26.939 0.401 -12.706 1.00 91.88 270 ASN A CA 1
ATOM 2148 C C . ASN A 1 270 ? 26.409 -0.623 -13.708 1.00 91.88 270 ASN A C 1
ATOM 2150 O O . ASN A 1 270 ? 26.067 -0.257 -14.822 1.00 91.88 270 ASN A O 1
ATOM 2154 N N . ARG A 1 271 ? 26.212 -1.867 -13.261 1.00 93.25 271 ARG A N 1
ATOM 2155 C CA . ARG A 1 271 ? 25.680 -2.960 -14.089 1.00 93.25 271 ARG A CA 1
ATOM 2156 C C . ARG A 1 271 ? 24.278 -2.661 -14.632 1.00 93.25 271 ARG A C 1
ATOM 2158 O O . ARG A 1 271 ? 23.984 -2.913 -15.801 1.00 93.25 271 ARG A O 1
ATOM 2165 N N . LEU A 1 272 ? 23.419 -2.047 -13.812 1.00 93.62 272 LEU A N 1
ATOM 2166 C CA . LEU A 1 272 ? 22.113 -1.553 -14.258 1.00 93.62 272 LEU A CA 1
ATOM 2167 C C . LEU A 1 272 ? 22.249 -0.453 -15.320 1.00 93.62 272 LEU A C 1
ATOM 2169 O O . LEU A 1 272 ? 21.541 -0.485 -16.325 1.00 93.62 272 LEU A O 1
ATOM 2173 N N . LEU A 1 273 ? 23.148 0.515 -15.115 1.00 92.94 273 LEU A N 1
ATOM 2174 C CA . LEU A 1 273 ? 23.393 1.576 -16.091 1.00 92.94 273 LEU A CA 1
ATOM 2175 C C . LEU A 1 273 ? 23.943 1.008 -17.405 1.00 92.94 273 LEU A C 1
ATOM 2177 O O . LEU A 1 273 ? 23.447 1.382 -18.464 1.00 92.94 273 LEU A O 1
ATOM 2181 N N . ASP A 1 274 ? 24.887 0.070 -17.338 1.00 92.75 274 ASP A N 1
ATOM 2182 C CA . ASP A 1 274 ? 25.451 -0.636 -18.491 1.00 92.75 274 ASP A CA 1
ATOM 2183 C C . ASP A 1 274 ? 24.361 -1.358 -19.292 1.00 92.75 274 ASP A C 1
ATOM 2185 O O . ASP A 1 274 ? 24.336 -1.269 -20.518 1.00 92.75 274 ASP A O 1
ATOM 2189 N N . SER A 1 275 ? 23.407 -1.987 -18.601 1.00 93.31 275 SER A N 1
ATOM 2190 C CA . SER A 1 275 ? 22.268 -2.678 -19.220 1.00 93.31 275 SER A CA 1
ATOM 2191 C C . SER A 1 275 ? 21.259 -1.716 -19.865 1.00 93.31 275 SER A C 1
ATOM 2193 O O . SER A 1 275 ? 20.677 -2.023 -20.905 1.00 93.31 275 SER A O 1
ATOM 2195 N N . LEU A 1 276 ? 21.047 -0.532 -19.278 1.00 92.94 276 LEU A N 1
ATOM 2196 C CA . LEU A 1 276 ? 20.133 0.490 -19.808 1.00 92.94 276 LEU A CA 1
ATOM 2197 C C . LEU A 1 276 ? 20.746 1.307 -20.955 1.00 92.94 276 LEU A C 1
ATOM 2199 O O . LEU A 1 276 ? 20.025 1.818 -21.818 1.00 92.94 276 LEU A O 1
ATOM 2203 N N . HIS A 1 277 ? 22.070 1.449 -20.972 1.00 93.94 277 HIS A N 1
ATOM 2204 C CA . HIS A 1 277 ? 22.785 2.355 -21.869 1.00 93.94 277 HIS A CA 1
ATOM 2205 C C . HIS A 1 277 ? 22.520 2.134 -23.370 1.00 93.94 277 HIS A C 1
ATOM 2207 O O . HIS A 1 277 ? 22.312 3.120 -24.087 1.00 93.94 277 HIS A O 1
ATOM 2213 N N . PRO A 1 278 ? 22.446 0.891 -23.888 1.00 93.25 278 PRO A N 1
ATOM 2214 C CA . PRO A 1 278 ? 22.114 0.652 -25.292 1.00 93.25 278 PRO A CA 1
ATOM 2215 C C . PRO A 1 278 ? 20.751 1.231 -25.690 1.00 93.25 278 PRO A C 1
ATOM 2217 O O . PRO A 1 278 ? 20.613 1.800 -26.775 1.00 93.25 278 PRO A O 1
ATOM 2220 N N . PHE A 1 279 ? 19.754 1.157 -24.804 1.00 93.25 279 PHE A N 1
ATOM 2221 C CA . PHE A 1 279 ? 18.416 1.715 -25.028 1.00 93.25 279 PHE A CA 1
ATOM 2222 C C . PHE A 1 279 ? 18.428 3.244 -24.961 1.00 93.25 279 PHE A C 1
ATOM 2224 O O . PHE A 1 279 ? 17.854 3.912 -25.822 1.00 93.25 279 PHE A O 1
ATOM 2231 N N . ILE A 1 280 ? 19.161 3.804 -23.993 1.00 93.88 280 ILE A N 1
ATOM 2232 C CA . ILE A 1 280 ? 19.403 5.250 -23.870 1.00 93.88 280 ILE A CA 1
ATOM 2233 C C . ILE A 1 280 ? 20.043 5.800 -25.154 1.00 93.88 280 ILE A C 1
ATOM 2235 O O . ILE A 1 280 ? 19.692 6.893 -25.598 1.00 93.88 280 ILE A O 1
ATOM 2239 N N . LYS A 1 281 ? 20.941 5.061 -25.809 1.00 92.69 281 LYS A N 1
ATOM 2240 C CA . LYS A 1 281 ? 21.550 5.509 -27.069 1.00 92.69 281 LYS A CA 1
ATOM 2241 C C . LYS A 1 281 ? 20.640 5.353 -28.285 1.00 92.69 281 LYS A C 1
ATOM 2243 O O . LYS A 1 281 ? 20.541 6.288 -29.084 1.00 92.69 281 LYS A O 1
ATOM 2248 N N . SER A 1 282 ? 20.014 4.187 -28.430 1.00 91.56 282 SER A N 1
ATOM 2249 C CA . SER A 1 282 ? 19.333 3.773 -29.665 1.00 91.56 282 SER A CA 1
ATOM 2250 C C . SER A 1 282 ? 17.913 4.320 -29.819 1.00 91.56 282 SER A C 1
ATOM 2252 O O . SER A 1 282 ? 17.505 4.625 -30.937 1.00 91.56 282 SER A O 1
ATOM 2254 N N . ILE A 1 283 ? 17.159 4.493 -28.730 1.00 92.56 283 ILE A N 1
ATOM 2255 C CA . ILE A 1 283 ? 15.751 4.910 -28.806 1.00 92.56 283 ILE A CA 1
ATOM 2256 C C . ILE A 1 283 ? 15.674 6.409 -29.113 1.00 92.56 283 ILE A C 1
ATOM 2258 O O . ILE A 1 283 ? 16.105 7.232 -28.311 1.00 92.56 283 ILE A O 1
ATOM 2262 N N . SER A 1 284 ? 15.114 6.810 -30.252 1.00 87.50 284 SER A N 1
ATOM 2263 C CA . SER A 1 284 ? 15.096 8.222 -30.678 1.00 87.50 284 SER A CA 1
ATOM 2264 C C . SER A 1 284 ? 14.071 9.094 -29.948 1.00 87.50 284 SER A C 1
ATOM 2266 O O . SER A 1 284 ? 14.291 10.291 -29.805 1.00 87.50 284 SER A O 1
ATOM 2268 N N . ASN A 1 285 ? 12.979 8.494 -29.477 1.00 92.56 285 ASN A N 1
ATOM 2269 C CA . ASN A 1 285 ? 11.803 9.202 -28.975 1.00 92.56 285 ASN A CA 1
ATOM 2270 C C . ASN A 1 285 ? 11.702 9.037 -27.442 1.00 92.56 285 ASN A C 1
ATOM 2272 O O . ASN A 1 285 ? 12.683 9.247 -26.719 1.00 92.56 285 ASN A O 1
ATOM 2276 N N . GLY A 1 286 ? 10.537 8.638 -26.929 1.00 94.56 286 GLY A N 1
ATOM 2277 C CA . GLY A 1 286 ? 10.315 8.365 -25.510 1.00 94.56 286 GLY A CA 1
ATOM 2278 C C . GLY A 1 286 ? 10.891 7.029 -25.037 1.00 94.56 286 GLY A C 1
ATOM 2279 O O . GLY A 1 286 ? 10.622 5.983 -25.618 1.00 94.56 286 GLY A O 1
ATOM 2280 N N . LEU A 1 287 ? 11.634 7.071 -23.933 1.00 95.69 287 LEU A N 1
ATOM 2281 C CA . LEU A 1 287 ? 11.965 5.922 -23.091 1.00 95.69 287 LEU A CA 1
ATOM 2282 C C . LEU A 1 287 ? 11.285 6.114 -21.731 1.00 95.69 287 LEU A C 1
ATOM 2284 O O . LEU A 1 287 ? 11.344 7.211 -21.178 1.00 95.69 287 LEU A O 1
ATOM 2288 N N . ALA A 1 288 ? 10.642 5.083 -21.194 1.00 94.94 288 ALA A N 1
ATOM 2289 C CA . ALA A 1 288 ? 10.105 5.080 -19.836 1.00 94.94 288 ALA A CA 1
ATOM 2290 C C . ALA A 1 288 ? 10.744 3.927 -19.056 1.00 94.94 288 ALA A C 1
ATOM 2292 O O . ALA A 1 288 ? 10.756 2.792 -19.527 1.00 94.94 288 ALA A O 1
ATOM 2293 N N . VAL A 1 289 ? 11.297 4.225 -17.882 1.00 95.50 289 VAL A N 1
ATOM 2294 C CA . VAL A 1 289 ? 11.966 3.260 -17.004 1.00 95.50 289 VAL A CA 1
ATOM 2295 C C . VAL A 1 289 ? 11.275 3.291 -15.648 1.00 95.50 289 VAL A C 1
ATOM 2297 O O . VAL A 1 289 ? 11.255 4.325 -14.976 1.00 95.50 289 VAL A O 1
ATOM 2300 N N . PHE A 1 290 ? 10.707 2.154 -15.254 1.00 95.38 290 PHE A N 1
ATOM 2301 C CA . PHE A 1 290 ? 10.000 2.003 -13.989 1.00 95.38 290 PHE A CA 1
ATOM 2302 C C . PHE A 1 290 ? 10.895 1.322 -12.955 1.00 95.38 290 PHE A C 1
ATOM 2304 O O . PHE A 1 290 ? 11.383 0.214 -13.161 1.00 95.38 290 PHE A O 1
ATOM 2311 N N . PHE A 1 291 ? 11.095 1.995 -11.829 1.00 93.62 291 PHE A N 1
ATOM 2312 C CA . PHE A 1 291 ? 11.894 1.528 -10.707 1.00 93.62 291 PHE A CA 1
ATOM 2313 C C . PHE A 1 291 ? 11.002 0.903 -9.627 1.00 93.62 291 PHE A C 1
ATOM 2315 O O . PHE A 1 291 ? 9.860 1.325 -9.449 1.00 93.62 291 PHE A O 1
ATOM 2322 N N . PRO A 1 292 ? 11.511 -0.061 -8.843 1.00 92.12 292 PRO A N 1
ATOM 2323 C CA . PRO A 1 292 ? 10.700 -0.786 -7.862 1.00 92.12 292 PRO A CA 1
ATOM 2324 C C . PRO A 1 292 ? 10.279 0.067 -6.656 1.00 92.12 292 PRO A C 1
ATOM 2326 O O . PRO A 1 292 ? 9.348 -0.291 -5.943 1.00 92.12 292 PRO A O 1
ATOM 2329 N N . SER A 1 293 ? 10.971 1.178 -6.379 1.00 90.06 293 SER A N 1
ATOM 2330 C CA . SER A 1 293 ? 10.594 2.114 -5.316 1.00 90.06 293 SER A CA 1
ATOM 2331 C C . SER A 1 293 ? 11.209 3.499 -5.525 1.00 90.06 293 SER A C 1
ATOM 2333 O O . SER A 1 293 ? 12.227 3.648 -6.207 1.00 90.06 293 SER A O 1
ATOM 2335 N N . LYS A 1 294 ? 10.639 4.513 -4.859 1.00 90.00 294 LYS A N 1
ATOM 2336 C CA . LYS A 1 294 ? 11.206 5.873 -4.817 1.00 90.00 294 LYS A CA 1
ATOM 2337 C C . LYS A 1 294 ? 12.611 5.887 -4.214 1.00 90.00 294 LYS A C 1
ATOM 2339 O O . LYS A 1 294 ? 13.492 6.537 -4.760 1.00 90.00 294 LYS A O 1
ATOM 2344 N N . ALA A 1 295 ? 12.832 5.130 -3.136 1.00 89.25 295 ALA A N 1
ATOM 2345 C CA . ALA A 1 295 ? 14.142 5.028 -2.496 1.00 89.25 295 ALA A CA 1
ATOM 2346 C C . ALA A 1 295 ? 15.200 4.479 -3.464 1.00 89.25 295 ALA A C 1
ATOM 2348 O O . ALA A 1 295 ? 16.268 5.071 -3.596 1.00 89.25 295 ALA A O 1
ATOM 2349 N N . PHE A 1 296 ? 14.872 3.411 -4.202 1.00 92.06 296 PHE A N 1
ATOM 2350 C CA . PHE A 1 296 ? 15.760 2.854 -5.224 1.00 92.06 296 PHE A CA 1
ATOM 2351 C C . PHE A 1 296 ? 16.110 3.901 -6.285 1.00 92.06 296 PHE A C 1
ATOM 2353 O O . PHE A 1 296 ? 17.287 4.111 -6.575 1.00 92.06 296 PHE A O 1
ATOM 2360 N N . LEU A 1 297 ? 15.099 4.569 -6.850 1.00 93.12 297 LEU A N 1
ATOM 2361 C CA . LEU A 1 297 ? 15.286 5.603 -7.868 1.00 93.12 297 LEU A CA 1
ATOM 2362 C C . LEU A 1 297 ? 16.198 6.729 -7.362 1.00 93.12 297 LEU A C 1
ATOM 2364 O O . LEU A 1 297 ? 17.147 7.106 -8.047 1.00 93.12 297 LEU A O 1
ATOM 2368 N N . SER A 1 298 ? 15.961 7.233 -6.148 1.00 92.19 298 SER A N 1
ATOM 2369 C CA . SER A 1 298 ? 16.796 8.274 -5.541 1.00 92.19 298 SER A CA 1
ATOM 2370 C C . SER A 1 298 ? 18.247 7.822 -5.356 1.00 92.19 298 SER A C 1
ATOM 2372 O O . SER A 1 298 ? 19.162 8.576 -5.691 1.00 92.19 298 SER A O 1
ATOM 2374 N N . THR A 1 299 ? 18.479 6.597 -4.872 1.00 91.94 299 THR A N 1
ATOM 2375 C CA . THR A 1 299 ? 19.833 6.045 -4.709 1.00 91.94 299 THR A CA 1
ATOM 2376 C C . THR A 1 299 ? 20.537 5.869 -6.052 1.00 91.94 299 THR A C 1
ATOM 2378 O O . THR A 1 299 ? 21.689 6.279 -6.188 1.00 91.94 299 THR A O 1
ATOM 2381 N N . PHE A 1 300 ? 19.847 5.327 -7.058 1.00 93.06 300 PHE A N 1
ATOM 2382 C CA . PHE A 1 300 ? 20.394 5.166 -8.404 1.00 93.06 300 PHE A CA 1
ATOM 2383 C C . PHE A 1 300 ? 20.759 6.519 -9.027 1.00 93.06 300 PHE A C 1
ATOM 2385 O O . PHE A 1 300 ? 21.882 6.694 -9.496 1.00 93.06 300 PHE A O 1
ATOM 2392 N N . LEU A 1 301 ? 19.861 7.509 -8.957 1.00 92.62 301 LEU A N 1
ATOM 2393 C CA . LEU A 1 301 ? 20.114 8.867 -9.446 1.00 92.62 301 LEU A CA 1
ATOM 2394 C C . LEU A 1 301 ? 21.312 9.523 -8.750 1.00 92.62 301 LEU A C 1
ATOM 2396 O O . LEU A 1 301 ? 22.125 10.171 -9.407 1.00 92.62 301 LEU A O 1
ATOM 2400 N N . ALA A 1 302 ? 21.435 9.367 -7.431 1.00 92.75 302 ALA A N 1
ATOM 2401 C CA . ALA A 1 302 ? 22.580 9.883 -6.687 1.00 92.75 302 ALA A CA 1
ATOM 2402 C C . ALA A 1 302 ? 23.888 9.204 -7.122 1.00 92.75 302 ALA A C 1
ATOM 2404 O O . ALA A 1 302 ? 24.898 9.884 -7.300 1.00 92.75 302 ALA A O 1
ATOM 2405 N N . HIS A 1 303 ? 23.862 7.887 -7.338 1.00 92.12 303 HIS A N 1
ATOM 2406 C CA . HIS A 1 303 ? 25.018 7.112 -7.784 1.00 92.12 303 HIS A CA 1
ATOM 2407 C C . HIS A 1 303 ? 25.485 7.524 -9.184 1.00 92.12 303 HIS A C 1
ATOM 2409 O O . HIS A 1 303 ? 26.645 7.888 -9.361 1.00 92.12 303 HIS A O 1
ATOM 2415 N N . ILE A 1 304 ? 24.591 7.565 -10.177 1.00 91.06 304 ILE A N 1
ATOM 2416 C CA . ILE A 1 304 ? 24.980 7.924 -11.552 1.00 91.06 304 ILE A CA 1
ATOM 2417 C C . ILE A 1 304 ? 25.467 9.377 -11.663 1.00 91.06 304 ILE A C 1
ATOM 2419 O O . ILE A 1 304 ? 26.399 9.655 -12.415 1.00 91.06 304 ILE A O 1
ATOM 2423 N N . LYS A 1 305 ? 24.911 10.296 -10.855 1.00 90.94 305 LYS A N 1
ATOM 2424 C CA . LYS A 1 305 ? 25.393 11.685 -10.748 1.00 90.94 305 LYS A CA 1
ATOM 2425 C C . LYS A 1 305 ? 26.831 11.770 -10.235 1.00 90.94 305 LYS A C 1
ATOM 2427 O O . LYS A 1 305 ? 27.545 12.704 -10.595 1.00 90.94 305 LYS A O 1
ATOM 2432 N N . GLN A 1 306 ? 27.260 10.821 -9.401 1.00 90.62 306 GLN A N 1
ATOM 2433 C CA . GLN A 1 306 ? 28.632 10.758 -8.891 1.00 90.62 306 GLN A CA 1
ATOM 2434 C C . GLN A 1 306 ? 29.618 10.232 -9.938 1.00 90.62 306 GLN A C 1
ATOM 2436 O O . GLN A 1 306 ? 30.754 10.698 -9.959 1.00 90.62 306 GLN A O 1
ATOM 2441 N N . LEU A 1 307 ? 29.193 9.316 -10.818 1.00 86.88 307 LEU A N 1
ATOM 2442 C CA . LEU A 1 307 ? 30.064 8.735 -11.848 1.00 86.88 307 LEU A CA 1
ATOM 2443 C C . LEU A 1 307 ? 30.580 9.780 -12.844 1.00 86.88 307 LEU A C 1
ATOM 2445 O O . LEU A 1 307 ? 31.725 9.680 -13.274 1.00 86.88 307 LEU A O 1
ATOM 2449 N N . LYS A 1 308 ? 29.738 10.757 -13.224 1.00 84.31 308 LYS A N 1
ATOM 2450 C CA . LYS A 1 308 ? 30.057 11.823 -14.201 1.00 84.31 308 LYS A CA 1
ATOM 2451 C C . LYS A 1 308 ? 30.738 11.305 -15.482 1.00 84.31 308 LYS A C 1
ATOM 2453 O O . LYS A 1 308 ? 31.588 11.977 -16.062 1.00 84.31 308 LYS A O 1
ATOM 2458 N N . ASN A 1 309 ? 30.383 10.094 -15.907 1.00 87.94 309 ASN A N 1
ATOM 2459 C CA . ASN A 1 309 ? 30.964 9.423 -17.065 1.00 87.94 309 ASN A CA 1
ATOM 2460 C C . ASN A 1 309 ? 30.134 9.686 -18.339 1.00 87.94 309 ASN A C 1
ATOM 2462 O O . ASN A 1 309 ? 29.096 10.351 -18.306 1.00 87.94 309 ASN A O 1
ATOM 2466 N N . GLN A 1 310 ? 30.569 9.139 -19.478 1.00 89.81 310 GLN A N 1
ATOM 2467 C CA . GLN A 1 310 ? 29.857 9.316 -20.749 1.00 89.81 310 GLN A CA 1
ATOM 2468 C C . GLN A 1 310 ? 28.410 8.800 -20.699 1.00 89.81 310 GLN A C 1
ATOM 2470 O O . GLN A 1 310 ? 27.529 9.407 -21.295 1.00 89.81 310 GLN A O 1
ATOM 2475 N N . GLN A 1 311 ? 28.143 7.716 -19.966 1.00 90.62 311 GLN A N 1
ATOM 2476 C CA . GLN A 1 311 ? 26.796 7.147 -19.854 1.00 90.62 311 GLN A CA 1
ATOM 2477 C C . GLN A 1 311 ? 25.827 8.099 -19.153 1.00 90.62 311 GLN A C 1
ATOM 2479 O O . GLN A 1 311 ? 24.692 8.274 -19.590 1.00 90.62 311 GLN A O 1
ATOM 2484 N N . TYR A 1 312 ? 26.296 8.764 -18.098 1.00 89.00 312 TYR A N 1
ATOM 2485 C CA . TYR A 1 312 ? 25.545 9.812 -17.420 1.00 89.00 312 TYR A CA 1
ATOM 2486 C C . TYR A 1 312 ? 25.249 11.003 -18.347 1.00 89.00 312 TYR A C 1
ATOM 2488 O O . TYR A 1 312 ? 24.115 11.482 -18.391 1.00 89.00 312 TYR A O 1
ATOM 2496 N N . ASN A 1 313 ? 26.241 11.445 -19.129 1.00 90.06 313 ASN A N 1
ATOM 2497 C CA . ASN A 1 313 ? 26.060 12.534 -20.094 1.00 90.06 313 ASN A CA 1
ATOM 2498 C C . ASN A 1 313 ? 25.048 12.160 -21.187 1.00 90.06 313 ASN A C 1
ATOM 2500 O O . ASN A 1 313 ? 24.157 12.948 -21.502 1.00 90.06 313 ASN A O 1
ATOM 2504 N N . ASP A 1 314 ? 25.144 10.940 -21.719 1.00 91.88 314 ASP A N 1
ATOM 2505 C CA . ASP A 1 314 ? 24.215 10.422 -22.721 1.00 91.88 314 ASP A CA 1
ATOM 2506 C C .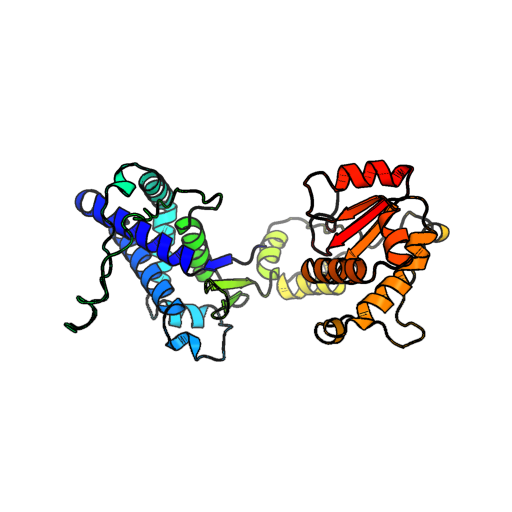 ASP A 1 314 ? 22.785 10.360 -22.159 1.00 91.88 314 ASP A C 1
ATOM 2508 O O . ASP A 1 314 ? 21.846 10.755 -22.849 1.00 91.88 314 ASP A O 1
ATOM 2512 N N . LEU A 1 315 ? 22.602 9.954 -20.896 1.00 90.69 315 LEU A N 1
ATOM 2513 C CA . LEU A 1 315 ? 21.292 9.949 -20.240 1.00 90.69 315 LEU A CA 1
ATOM 2514 C C . LEU A 1 315 ? 20.693 11.354 -20.118 1.00 90.69 315 LEU A C 1
ATOM 2516 O O . LEU A 1 315 ? 19.535 11.533 -20.478 1.00 90.69 315 LEU A O 1
ATOM 2520 N N . ILE A 1 316 ? 21.453 12.336 -19.627 1.00 89.12 316 ILE A N 1
ATOM 2521 C CA . ILE A 1 316 ? 20.945 13.705 -19.403 1.00 89.12 316 ILE A CA 1
ATOM 2522 C C . ILE A 1 316 ? 20.730 14.463 -20.708 1.00 89.12 316 ILE A C 1
ATOM 2524 O O . ILE A 1 316 ? 19.875 15.344 -20.776 1.00 89.12 316 ILE A O 1
ATOM 2528 N N . SER A 1 317 ? 21.464 14.103 -21.762 1.00 89.44 317 SER A N 1
ATOM 2529 C CA . SER A 1 317 ? 21.219 14.645 -23.100 1.00 89.44 317 SER A CA 1
ATOM 2530 C C . SER A 1 317 ? 19.822 14.291 -23.629 1.00 89.44 317 SER A C 1
ATOM 2532 O O . SER A 1 317 ? 19.274 15.010 -24.464 1.00 89.44 317 SER A O 1
ATOM 2534 N N . ARG A 1 318 ? 19.215 13.206 -23.125 1.00 90.94 318 ARG A N 1
ATOM 2535 C CA . ARG A 1 318 ? 17.792 12.914 -23.311 1.00 90.94 318 ARG A CA 1
ATOM 2536 C C . ARG A 1 318 ? 17.050 13.711 -22.253 1.00 90.94 318 ARG A C 1
ATOM 2538 O O . ARG A 1 318 ? 17.307 13.485 -21.079 1.00 90.94 318 ARG A O 1
ATOM 2545 N N . ASN A 1 319 ? 16.132 14.595 -22.641 1.00 93.75 319 ASN A N 1
ATOM 2546 C CA . ASN A 1 319 ? 15.308 15.368 -21.705 1.00 93.75 319 ASN A CA 1
ATOM 2547 C C . ASN A 1 319 ? 14.796 14.454 -20.566 1.00 93.75 319 ASN A C 1
ATOM 2549 O O . ASN A 1 319 ? 13.901 13.635 -20.801 1.00 93.75 319 ASN A O 1
ATOM 2553 N N . LEU A 1 320 ? 15.423 14.525 -19.385 1.00 94.75 320 LEU A N 1
ATOM 2554 C CA . LEU A 1 320 ? 15.210 13.574 -18.295 1.00 94.75 320 LEU A CA 1
ATOM 2555 C C . LEU A 1 320 ? 14.118 14.104 -17.374 1.00 94.75 320 LEU A C 1
ATOM 2557 O O . LEU A 1 320 ? 14.210 15.214 -16.860 1.00 94.75 320 LEU A O 1
ATOM 2561 N N . PHE A 1 321 ? 13.106 13.277 -17.159 1.00 95.31 321 PHE A N 1
ATOM 2562 C CA . PHE A 1 321 ? 11.930 13.566 -16.359 1.00 95.31 321 PHE A CA 1
ATOM 2563 C C . PHE A 1 321 ? 11.840 12.563 -15.217 1.00 95.31 321 PHE A C 1
ATOM 2565 O O . PHE A 1 321 ? 11.965 11.358 -15.444 1.00 95.31 321 PHE A O 1
ATOM 2572 N N . ILE A 1 322 ? 11.616 13.044 -13.996 1.00 94.75 322 ILE A N 1
ATOM 2573 C CA . ILE A 1 322 ? 11.559 12.203 -12.799 1.00 94.75 322 ILE A CA 1
ATOM 2574 C C . ILE A 1 322 ? 10.177 12.336 -12.161 1.00 94.75 322 ILE A C 1
ATOM 2576 O O . ILE A 1 322 ? 9.693 13.439 -11.900 1.00 94.75 322 ILE A O 1
ATOM 2580 N N . GLU A 1 323 ? 9.523 11.205 -11.900 1.00 91.12 323 GLU A N 1
ATOM 2581 C CA . GLU A 1 323 ? 8.234 11.186 -11.213 1.00 91.12 323 GLU A CA 1
ATOM 2582 C C . GLU A 1 323 ? 8.314 11.878 -9.843 1.00 91.12 323 GLU A C 1
ATOM 2584 O O . GLU A 1 323 ? 9.143 11.542 -8.997 1.00 91.12 323 GLU A O 1
ATOM 2589 N N . GLY A 1 324 ? 7.397 12.821 -9.612 1.00 85.94 324 GLY A N 1
ATOM 2590 C CA . GLY A 1 324 ? 7.279 13.554 -8.351 1.00 85.94 324 GLY A CA 1
ATOM 2591 C C . GLY A 1 324 ? 8.138 14.816 -8.249 1.00 85.94 324 GLY A C 1
ATOM 2592 O O . GLY A 1 324 ? 8.044 15.495 -7.232 1.00 85.94 324 GLY A O 1
ATOM 2593 N N . GLU A 1 325 ? 8.931 15.154 -9.272 1.00 86.69 325 GLU A N 1
ATOM 2594 C CA . GLU A 1 325 ? 9.722 16.394 -9.289 1.00 86.69 325 GLU A CA 1
ATOM 2595 C C . GLU A 1 325 ? 8.840 17.639 -9.479 1.00 86.69 325 GLU A C 1
ATOM 2597 O O . GLU A 1 325 ? 8.977 18.623 -8.755 1.00 86.69 325 GLU A O 1
ATOM 2602 N N . THR A 1 326 ? 7.882 17.579 -10.407 1.00 88.50 326 THR A N 1
ATOM 2603 C CA . THR A 1 326 ? 6.852 18.610 -10.603 1.00 88.50 326 THR A CA 1
ATOM 2604 C C . THR A 1 326 ? 5.480 17.974 -10.860 1.00 88.50 326 THR A C 1
ATOM 2606 O O . THR A 1 326 ? 5.361 16.775 -11.123 1.00 88.50 326 THR A O 1
ATOM 2609 N N . LEU A 1 327 ? 4.403 18.761 -10.778 1.00 85.94 327 LEU A N 1
ATOM 2610 C CA . LEU A 1 327 ? 3.046 18.265 -11.059 1.00 85.94 327 LEU A CA 1
ATOM 2611 C C . LEU A 1 327 ? 2.808 17.986 -12.554 1.00 85.94 327 LEU A C 1
ATOM 2613 O O . LEU A 1 327 ? 1.979 17.144 -12.893 1.00 85.94 327 LEU A O 1
ATOM 2617 N N . ASP A 1 328 ? 3.554 18.659 -13.433 1.00 90.56 328 ASP A N 1
ATOM 2618 C CA . ASP A 1 328 ? 3.398 18.659 -14.893 1.00 90.56 328 ASP A CA 1
ATOM 2619 C C . ASP A 1 328 ? 4.401 17.748 -15.632 1.00 90.56 328 ASP A C 1
ATOM 2621 O O . ASP A 1 328 ? 4.524 17.812 -16.858 1.00 90.56 328 ASP A O 1
ATOM 2625 N N . VAL A 1 329 ? 5.114 16.875 -14.905 1.00 93.44 329 VAL A N 1
ATOM 2626 C CA . VAL A 1 329 ? 6.136 15.967 -15.466 1.00 93.44 329 VAL A CA 1
ATOM 2627 C C . VAL A 1 329 ? 5.594 15.151 -16.642 1.00 93.44 329 VAL A C 1
ATOM 2629 O O . VAL A 1 329 ? 6.255 15.053 -17.674 1.00 93.44 329 VAL A O 1
ATOM 2632 N N . TRP A 1 330 ? 4.385 14.597 -16.513 1.00 91.81 330 TRP A N 1
ATOM 2633 C CA . TRP A 1 330 ? 3.774 13.777 -17.562 1.00 91.81 330 TRP A CA 1
ATOM 2634 C C . TRP A 1 330 ? 3.500 14.565 -18.845 1.00 91.81 330 TRP A C 1
ATOM 2636 O O . TRP A 1 330 ? 3.799 14.086 -19.939 1.00 91.81 330 TRP A O 1
ATOM 2646 N N . GLU A 1 331 ? 2.965 15.780 -18.724 1.00 93.06 331 GLU A N 1
ATOM 2647 C CA . GLU A 1 331 ? 2.650 16.632 -19.872 1.00 93.06 331 GLU A CA 1
ATOM 2648 C C . GLU A 1 331 ? 3.929 17.026 -20.619 1.00 93.06 331 GLU A C 1
ATOM 2650 O O . GLU A 1 331 ? 4.022 16.880 -21.844 1.00 93.06 331 GLU A O 1
ATOM 2655 N N . LYS A 1 332 ? 4.956 17.447 -19.871 1.00 94.50 332 LYS A N 1
ATOM 2656 C CA . LYS A 1 332 ? 6.268 17.799 -20.423 1.00 94.50 332 LYS A CA 1
ATOM 2657 C C . LYS A 1 332 ? 6.931 16.611 -21.119 1.00 94.50 332 LYS A C 1
ATOM 2659 O O . LYS A 1 332 ? 7.372 16.753 -22.263 1.00 94.50 332 LYS A O 1
ATOM 2664 N N . TYR A 1 333 ? 6.961 15.448 -20.464 1.00 95.12 333 TYR A N 1
ATOM 2665 C CA . TYR A 1 333 ? 7.503 14.220 -21.042 1.00 95.12 333 TYR A CA 1
ATOM 2666 C C . TYR A 1 333 ? 6.754 13.833 -22.318 1.00 95.12 333 TYR A C 1
ATOM 2668 O O . TYR A 1 333 ? 7.382 13.667 -23.359 1.00 95.12 333 TYR A O 1
ATOM 2676 N N . SER A 1 334 ? 5.421 13.772 -22.276 1.00 94.06 334 SER A N 1
ATOM 2677 C CA . SER A 1 334 ? 4.584 13.366 -23.412 1.00 94.06 334 SER A CA 1
ATOM 2678 C C . SER A 1 334 ? 4.762 14.274 -24.626 1.00 94.06 334 SER A C 1
ATOM 2680 O O . SER A 1 334 ? 4.778 13.804 -25.763 1.00 94.06 334 SER A O 1
ATOM 2682 N N . LYS A 1 335 ? 4.922 15.585 -24.408 1.00 95.12 335 LYS A N 1
ATOM 2683 C CA . LYS A 1 335 ? 5.185 16.545 -25.486 1.00 95.12 335 LYS A CA 1
ATOM 2684 C C . LYS A 1 335 ? 6.558 16.319 -26.120 1.00 95.12 335 LYS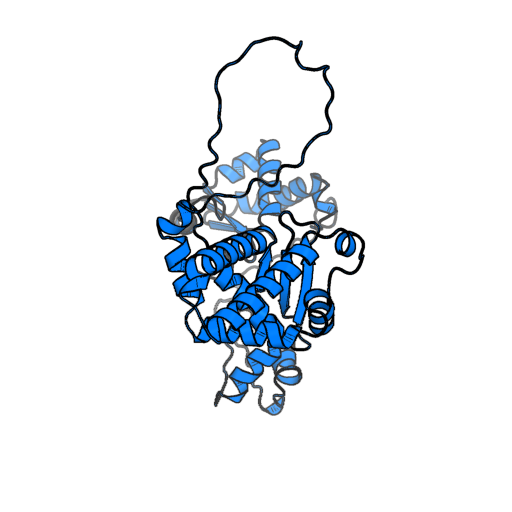 A C 1
ATOM 2686 O O . LYS A 1 335 ? 6.665 16.319 -27.344 1.00 95.12 335 LYS A O 1
ATOM 2691 N N . LYS A 1 336 ? 7.592 16.115 -25.300 1.00 95.25 336 LYS A N 1
ATOM 2692 C CA . LYS A 1 336 ? 8.972 15.904 -25.761 1.00 95.25 336 LYS A CA 1
ATOM 2693 C C . LYS A 1 336 ? 9.155 14.548 -26.439 1.00 95.25 336 LYS A C 1
ATOM 2695 O O . LYS A 1 336 ? 9.702 14.491 -27.534 1.00 95.25 336 LYS A O 1
ATOM 2700 N N . ALA A 1 337 ? 8.614 13.487 -25.852 1.00 95.44 337 ALA A N 1
ATOM 2701 C CA . ALA A 1 337 ? 8.730 12.112 -26.330 1.00 95.44 337 ALA A CA 1
ATOM 2702 C C . ALA A 1 337 ? 8.161 11.878 -27.741 1.00 95.44 337 ALA A C 1
ATOM 2704 O O . ALA A 1 337 ? 8.491 10.867 -28.351 1.00 95.44 337 ALA A O 1
ATOM 2705 N N . LYS A 1 338 ? 7.328 12.782 -28.279 1.00 93.62 338 LYS A N 1
ATOM 2706 C CA . LYS A 1 338 ? 6.806 12.677 -29.653 1.00 93.62 338 LYS A CA 1
ATOM 2707 C C . LYS A 1 338 ? 7.874 12.898 -30.724 1.00 93.62 338 LYS A C 1
ATOM 2709 O O . LYS A 1 338 ? 7.838 12.220 -31.743 1.00 93.62 338 LYS A O 1
ATOM 2714 N N . ASN A 1 339 ? 8.793 13.837 -30.495 1.00 92.81 339 ASN A N 1
ATOM 2715 C CA . ASN A 1 339 ? 9.717 14.324 -31.529 1.00 92.81 339 ASN A CA 1
ATOM 2716 C C . ASN A 1 339 ? 11.181 14.375 -31.073 1.00 92.81 339 ASN A C 1
ATOM 2718 O O . ASN A 1 339 ? 12.072 14.580 -31.891 1.00 92.81 339 ASN A O 1
ATOM 2722 N N . GLU A 1 340 ? 11.441 14.238 -29.775 1.00 93.50 340 GLU A N 1
ATOM 2723 C CA . GLU A 1 340 ? 12.766 14.381 -29.182 1.00 93.50 340 GLU A CA 1
ATOM 2724 C C . GLU A 1 340 ? 13.106 13.173 -28.308 1.00 93.50 340 GLU A C 1
ATOM 2726 O O . GLU A 1 340 ? 12.228 12.471 -27.795 1.00 93.50 340 GLU A O 1
ATOM 2731 N N . LYS A 1 341 ? 14.408 12.992 -28.058 1.00 94.75 341 LYS A N 1
ATOM 2732 C CA . LYS A 1 341 ? 14.891 12.054 -27.047 1.00 94.75 341 LYS A CA 1
ATOM 2733 C C . LYS A 1 341 ? 14.421 12.526 -25.675 1.00 94.75 341 LYS A C 1
ATOM 2735 O O . LYS A 1 341 ? 14.870 13.558 -25.169 1.00 94.75 341 LYS A O 1
ATOM 2740 N N . ALA A 1 342 ? 13.527 11.755 -25.076 1.00 96.38 342 ALA A N 1
ATOM 2741 C CA . ALA A 1 342 ? 13.014 11.997 -23.738 1.00 96.38 342 ALA A CA 1
ATOM 2742 C C . ALA A 1 342 ? 13.086 10.709 -22.924 1.00 96.38 342 ALA A C 1
ATOM 2744 O O . ALA A 1 342 ? 12.858 9.615 -23.450 1.00 96.38 342 ALA A O 1
ATOM 2745 N N . THR A 1 343 ? 13.389 10.842 -21.638 1.00 96.38 343 THR A N 1
ATOM 2746 C CA . THR A 1 343 ? 13.434 9.714 -20.708 1.00 96.38 343 THR A CA 1
ATOM 2747 C C . THR A 1 343 ? 12.589 10.039 -19.491 1.00 96.38 343 THR A C 1
ATOM 2749 O O . THR A 1 343 ? 12.802 11.069 -18.863 1.00 96.38 343 THR A O 1
ATOM 2752 N N . LEU A 1 344 ? 11.658 9.156 -19.143 1.00 95.81 344 LEU A N 1
ATOM 2753 C CA . LEU A 1 344 ? 10.889 9.219 -17.906 1.00 95.81 344 LEU A CA 1
ATOM 2754 C C . LEU A 1 344 ? 11.395 8.149 -16.944 1.00 95.81 344 LEU A C 1
ATOM 2756 O O . LEU A 1 344 ? 11.359 6.965 -17.267 1.00 95.81 344 LEU A O 1
ATOM 2760 N N . PHE A 1 345 ? 11.827 8.560 -15.759 1.00 96.12 345 PHE A N 1
ATOM 2761 C CA . PHE A 1 345 ? 12.066 7.673 -14.629 1.00 96.12 345 PHE A CA 1
ATOM 2762 C C . PHE A 1 345 ? 10.874 7.750 -13.676 1.00 96.12 345 PHE A C 1
ATOM 2764 O O . PHE A 1 345 ? 10.598 8.798 -13.091 1.00 96.12 345 PHE A O 1
ATOM 2771 N N . ALA A 1 346 ? 10.167 6.633 -13.539 1.00 95.19 346 ALA A N 1
ATOM 2772 C CA . ALA A 1 346 ? 8.953 6.498 -12.742 1.00 95.19 346 ALA A CA 1
ATOM 2773 C C . ALA A 1 346 ? 9.076 5.330 -11.758 1.00 95.19 346 ALA A C 1
ATOM 2775 O O . ALA A 1 346 ? 10.053 4.583 -11.783 1.00 95.19 346 ALA A O 1
ATOM 2776 N N . VAL A 1 347 ? 8.101 5.171 -10.871 1.00 93.81 347 VAL A N 1
ATOM 2777 C CA . VAL A 1 347 ? 8.090 4.128 -9.843 1.00 93.81 347 VAL A CA 1
ATOM 2778 C C . VAL A 1 347 ? 6.884 3.211 -10.031 1.00 93.81 347 VAL A C 1
ATOM 2780 O O . VAL A 1 347 ? 5.772 3.666 -10.284 1.00 93.81 347 VAL A O 1
ATOM 2783 N N . ILE A 1 348 ? 7.100 1.903 -9.898 1.00 90.50 348 ILE A N 1
ATOM 2784 C CA . ILE A 1 348 ? 6.034 0.894 -9.899 1.00 90.50 348 ILE A CA 1
ATOM 2785 C C . ILE A 1 348 ? 5.131 1.119 -8.676 1.00 90.50 348 ILE A C 1
ATOM 2787 O O . ILE A 1 348 ? 5.623 1.277 -7.560 1.00 90.50 348 ILE A O 1
ATOM 2791 N N . GLY A 1 349 ? 3.813 1.153 -8.879 1.00 82.44 349 GLY A N 1
ATOM 2792 C CA . GLY A 1 349 ? 2.840 1.559 -7.854 1.00 82.44 349 GLY A CA 1
ATOM 2793 C C . GLY A 1 349 ? 2.830 3.070 -7.583 1.00 82.44 349 GLY A C 1
ATOM 2794 O O . GLY A 1 349 ? 2.191 3.533 -6.641 1.00 82.44 349 GLY A O 1
ATOM 2795 N N . GLY A 1 350 ? 3.579 3.847 -8.370 1.00 82.56 350 GLY A N 1
ATOM 2796 C CA . GLY A 1 350 ? 3.500 5.300 -8.414 1.00 82.56 350 GLY A CA 1
ATOM 2797 C C . GLY A 1 350 ? 2.332 5.782 -9.273 1.00 82.56 350 GLY A C 1
ATOM 2798 O O . GLY A 1 350 ? 1.686 5.002 -9.981 1.00 82.56 350 GLY A O 1
ATOM 2799 N N . LYS A 1 351 ? 2.111 7.101 -9.271 1.00 82.56 351 LYS A N 1
ATOM 2800 C CA . LYS A 1 351 ? 1.006 7.756 -9.992 1.00 82.56 351 LYS A CA 1
ATOM 2801 C C . LYS A 1 351 ? 1.036 7.423 -11.482 1.00 82.56 351 LYS A C 1
ATOM 2803 O O . LYS A 1 351 ? -0.002 7.339 -12.119 1.00 82.56 351 LYS A O 1
ATOM 2808 N N . PHE A 1 352 ? 2.236 7.249 -12.029 1.00 83.12 352 PHE A N 1
ATOM 2809 C CA . PHE A 1 352 ? 2.456 7.049 -13.458 1.00 83.12 352 PHE A CA 1
ATOM 2810 C C . PHE A 1 352 ? 2.381 5.581 -13.903 1.00 83.12 352 PHE A C 1
ATOM 2812 O O . PHE A 1 352 ? 2.530 5.294 -15.086 1.00 83.12 352 PHE A O 1
ATOM 2819 N N . SER A 1 353 ? 2.164 4.647 -12.972 1.00 77.06 353 SER A N 1
ATOM 2820 C CA . SER A 1 353 ? 2.104 3.207 -13.259 1.00 77.06 353 SER A CA 1
ATOM 2821 C C . SER A 1 353 ? 0.682 2.636 -13.339 1.00 77.06 353 SER A C 1
ATOM 2823 O O . SER A 1 353 ? 0.505 1.527 -13.831 1.00 77.06 353 SER A O 1
ATOM 2825 N N . GLU A 1 354 ? -0.329 3.386 -12.889 1.00 73.44 354 GLU A N 1
ATOM 2826 C CA . GLU A 1 354 ? -1.722 2.916 -12.773 1.00 73.44 354 GLU A CA 1
ATOM 2827 C C . GLU A 1 354 ? -2.618 3.317 -13.964 1.00 73.44 354 GLU A C 1
ATOM 2829 O O . GLU A 1 354 ? -3.784 2.929 -14.018 1.00 73.44 354 GLU A O 1
ATOM 2834 N N . GLY A 1 355 ? -2.072 4.049 -14.941 1.00 62.50 355 GLY A N 1
ATOM 2835 C CA . GLY A 1 355 ? -2.781 4.539 -16.128 1.00 62.50 355 GLY A CA 1
ATOM 2836 C C . GLY A 1 355 ? -2.832 6.069 -16.205 1.00 62.50 355 GLY A C 1
ATOM 2837 O O . GLY A 1 355 ? -2.635 6.755 -15.202 1.00 62.50 355 GLY A O 1
ATOM 2838 N N . PHE A 1 356 ? -3.072 6.592 -17.412 1.00 53.91 356 PHE A N 1
ATOM 2839 C CA . PHE A 1 356 ? -3.193 8.022 -17.715 1.00 53.91 356 PHE A CA 1
ATOM 2840 C C . PHE A 1 356 ? -4.348 8.303 -18.662 1.00 53.91 356 PHE A C 1
ATOM 2842 O O . PHE A 1 356 ? -4.522 7.503 -19.611 1.00 53.91 356 PHE A O 1
#

Sequence (356 aa):
MSSSVIDLKEISLGLLILEKFLDAKSERTKGIDFKNLKLFENALKQAETLLSGPHFLRKDEKNFAVYKFMNELFKSDGLRFIQAIELCKKANLLPRIYSFYRSPTYHKIPEEENEIKPKKGLQSFLARKNDEKNIVEVKMEPESQGPFPLFTIADFFISLGSAGENFQVIVDVNSNPRKFQLLCLNGGEKFASIVSKAKSTILIGGTMRPTNLITSLLTKDCGIDKNRIIDNSYDHIIDATNLRIVSIEEDSIGPLTFTHTSLKDKTIFNRLLDSLHPFIKSISNGLAVFFPSKAFLSTFLAHIKQLKNQQYNDLISRNLFIEGETLDVWEKYSKKAKNEKATLFAVIGGKFSEGF

Organism: NCBI:txid310955

Secondary structure (DSSP, 8-state):
-PPEEEEHHHHHHHHHHHHHHHHHHTTT--SHHHHHHHHHHHHHHHHHHHHHSTTGGG-S--EEEHHHHHHHHHGGGHHHHHHHHHHHHHTTHHHHHHHHHTSTTGGGSPP------PPP-TTSTTS------------------S--HHHHHHHHHHHHHH--TTEEEEEESSSSS-EEEEEES--HHHHHHHHHHSS------TT--STHHHHHIIIIIS---GGG--------SS-GGG-------EETTEE----TTGGGSTHHHHHHHHHHHHHHHH--SEEEEEES-HHHHHHHHHHHHHH-SHHHHHHHHSEEEETTS-TTHHHHHHHHHTTS-EEEEEETTSTTTS--

Foldseek 3Di:
DDWQKDFLVLLVVLLLLLVLVCVVCVPPDDDDLNVLSVLLSVLSVLVNCCLVDPPVVPDPDQKAQLVRVLCSRPNPCLVVNLVSLVVCVVVVVVVVSVVVCPDVSSVPDDDPPPDPDDDDDPPPPPPDDDDDDDPPPPPPDPPDPDDRSSVSVSVVSNCSVVDDRQWMWGFASPDVRTMIIIDRNACLQVVLVVCVPDPDDDDDDDPCPPVVVVLCSCCPSNVDDSVNDDDDDDDDPDDVVVDDDDDDQADPVGGLDDDPVCLVPLVSLVVVLVVCQVVLPPPFFEDEDADADPVSVVSSVVSLVVVPDPSSVSNVLQVEAEPPPDPCSVVVRVVRRVGGRHYYYHYCVDPVNPDD